Protein AF-F8PKL9-F1 (afdb_monomer_lite)

pLDDT: mean 73.08, std 25.27, range [28.75, 98.06]

Structure (mmCIF, N/CA/C/O backbone):
data_AF-F8PKL9-F1
#
_entry.id   AF-F8PKL9-F1
#
loop_
_atom_site.group_PDB
_atom_site.id
_atom_site.type_symbol
_atom_site.label_atom_id
_atom_site.label_alt_id
_atom_site.label_comp_id
_atom_site.label_asym_id
_atom_site.label_entity_id
_atom_site.label_seq_id
_atom_site.pdbx_PDB_ins_code
_atom_site.Cartn_x
_atom_site.Cartn_y
_atom_site.Cartn_z
_atom_site.occupancy
_atom_site.B_iso_or_equiv
_atom_site.auth_seq_id
_atom_site.auth_comp_id
_atom_site.auth_asym_id
_atom_site.auth_atom_id
_atom_site.pdbx_PDB_model_num
ATOM 1 N N . MET A 1 1 ? -11.410 -8.051 1.069 1.00 88.81 1 MET A N 1
ATOM 2 C CA . MET A 1 1 ? -10.907 -7.494 2.342 1.00 88.81 1 MET A CA 1
ATOM 3 C C . MET A 1 1 ? -10.076 -8.495 3.128 1.00 88.81 1 MET A C 1
ATOM 5 O O . MET A 1 1 ? -8.872 -8.332 3.089 1.00 88.81 1 MET A O 1
ATOM 9 N N . ARG A 1 2 ? -10.638 -9.538 3.766 1.00 88.38 2 ARG A N 1
ATOM 10 C CA . ARG A 1 2 ? -9.893 -10.406 4.716 1.00 88.38 2 ARG A CA 1
ATOM 11 C C . ARG A 1 2 ? -8.532 -10.943 4.218 1.00 88.38 2 ARG A C 1
ATOM 13 O O . ARG A 1 2 ? -7.573 -10.856 4.964 1.00 88.38 2 ARG A O 1
ATOM 20 N N . ALA A 1 3 ? -8.417 -11.378 2.960 1.00 89.06 3 ALA A N 1
ATOM 21 C CA . ALA A 1 3 ? -7.147 -11.843 2.366 1.00 89.06 3 ALA A CA 1
ATOM 22 C C . ALA A 1 3 ? -6.054 -10.756 2.181 1.00 89.06 3 ALA A C 1
ATOM 24 O O . ALA A 1 3 ? -4.917 -11.074 1.867 1.00 89.06 3 ALA A O 1
ATOM 25 N N . LEU A 1 4 ? -6.382 -9.470 2.359 1.00 90.44 4 LEU A N 1
ATOM 26 C CA . LEU A 1 4 ? -5.423 -8.350 2.372 1.00 90.44 4 LEU A CA 1
ATOM 27 C C . LEU A 1 4 ? -5.045 -7.922 3.801 1.00 90.44 4 LEU A C 1
ATOM 29 O O . LEU A 1 4 ? -4.140 -7.117 3.985 1.00 90.44 4 LEU A O 1
ATOM 33 N N . PHE A 1 5 ? -5.773 -8.433 4.796 1.00 91.81 5 PHE A N 1
ATOM 34 C CA . PHE A 1 5 ? -5.705 -8.048 6.204 1.00 91.81 5 PHE A CA 1
ATOM 35 C C . PHE A 1 5 ? -5.887 -9.303 7.090 1.00 91.81 5 PHE A C 1
ATOM 37 O O . PHE A 1 5 ? -6.873 -9.386 7.828 1.00 91.81 5 PHE A O 1
ATOM 44 N N . PRO A 1 6 ? -5.021 -10.337 6.989 1.00 90.31 6 PRO A N 1
ATOM 45 C CA . PRO A 1 6 ? -5.266 -11.632 7.638 1.00 90.31 6 PRO A CA 1
ATOM 46 C C . PRO A 1 6 ? -5.117 -11.580 9.170 1.00 90.31 6 PRO A C 1
ATOM 48 O O . PRO A 1 6 ? -5.768 -12.345 9.895 1.00 90.31 6 PRO A O 1
ATOM 51 N N . SER A 1 7 ? -4.345 -10.626 9.700 1.00 91.44 7 SER A N 1
ATOM 52 C CA . SER A 1 7 ? -4.340 -10.324 11.135 1.00 91.44 7 SER A CA 1
ATOM 53 C C . SER A 1 7 ? -5.642 -9.704 11.657 1.00 91.44 7 SER A C 1
ATOM 55 O O . SER A 1 7 ? -5.943 -9.891 12.838 1.00 91.44 7 SER A O 1
ATOM 57 N N . TRP A 1 8 ? -6.473 -9.071 10.818 1.00 94.31 8 TRP A N 1
ATOM 58 C CA . TRP A 1 8 ? -7.748 -8.489 11.252 1.00 94.31 8 TRP A CA 1
ATOM 59 C C . TRP A 1 8 ? -8.746 -9.562 11.713 1.00 94.31 8 TRP A C 1
ATOM 61 O O . TRP A 1 8 ? -9.273 -10.353 10.923 1.00 94.31 8 TRP A O 1
ATOM 71 N N . LYS A 1 9 ? -9.039 -9.585 13.019 1.00 93.00 9 LYS A N 1
ATOM 72 C CA . LYS A 1 9 ? -9.928 -10.597 13.614 1.00 93.00 9 LYS A CA 1
ATOM 73 C C . LYS A 1 9 ? -11.415 -10.258 13.474 1.00 93.00 9 LYS A C 1
ATOM 75 O O . LYS A 1 9 ? -12.223 -11.185 13.445 1.00 93.00 9 LYS A O 1
ATOM 80 N N . GLY A 1 10 ? -11.760 -8.978 13.310 1.00 92.00 10 GLY A N 1
ATOM 81 C CA . GLY A 1 10 ? -13.132 -8.497 13.114 1.00 92.00 10 GLY A CA 1
ATOM 82 C C . GLY A 1 10 ? -13.759 -8.853 11.759 1.00 92.00 10 GLY A C 1
ATOM 83 O O . GLY A 1 10 ? -13.270 -9.700 11.005 1.00 92.00 10 GLY A O 1
ATOM 84 N N . SER A 1 11 ? -14.866 -8.185 11.446 1.00 93.12 11 SER A N 1
ATOM 85 C CA . SER A 1 11 ? -15.611 -8.292 10.188 1.00 93.12 11 SER A CA 1
ATOM 86 C C . SER A 1 11 ? -15.259 -7.136 9.233 1.00 93.12 11 SER A C 1
ATOM 88 O O . SER A 1 11 ? -14.466 -6.253 9.569 1.00 93.12 11 SER A O 1
ATOM 90 N N . PHE A 1 12 ? -15.821 -7.146 8.023 1.00 92.75 12 PHE A N 1
ATOM 91 C CA . PHE A 1 12 ? -15.793 -6.008 7.100 1.00 92.75 12 PHE A CA 1
ATOM 92 C C . PHE A 1 12 ? -17.205 -5.771 6.557 1.00 92.75 12 PHE A C 1
ATOM 94 O O . PHE A 1 12 ? -17.847 -6.722 6.110 1.00 92.75 12 PHE A O 1
ATOM 101 N N . ASP A 1 13 ? -17.651 -4.518 6.557 1.00 90.44 13 ASP A N 1
ATOM 102 C CA . ASP A 1 13 ? -18.841 -4.051 5.846 1.00 90.44 13 ASP A CA 1
ATOM 103 C C . ASP A 1 13 ? -18.394 -3.353 4.552 1.00 90.44 13 ASP A C 1
ATOM 105 O O . ASP A 1 13 ? -17.857 -2.243 4.562 1.00 90.44 13 ASP A O 1
ATOM 109 N N . GLY A 1 14 ? -18.485 -4.068 3.427 1.00 88.19 14 GLY A N 1
ATOM 110 C CA . GLY A 1 14 ? -17.852 -3.659 2.172 1.00 88.19 14 GLY A CA 1
ATOM 111 C C . GLY A 1 14 ? -16.329 -3.538 2.318 1.00 88.19 14 GLY A C 1
ATOM 112 O O . GLY A 1 14 ? -15.627 -4.546 2.428 1.00 88.19 14 GLY A O 1
ATOM 113 N N . SER A 1 15 ? -15.818 -2.304 2.301 1.00 88.06 15 SER A N 1
ATOM 114 C CA . SER A 1 15 ? -14.416 -1.962 2.585 1.00 88.06 15 SER A CA 1
ATOM 115 C C . SER A 1 15 ? -14.162 -1.509 4.029 1.00 88.06 15 SER A C 1
ATOM 117 O O . SER A 1 15 ? -13.005 -1.489 4.447 1.00 88.06 15 SER A O 1
ATOM 119 N N . LYS A 1 16 ? -15.199 -1.168 4.809 1.00 91.50 16 LYS A N 1
ATOM 120 C CA . LYS A 1 16 ? -15.040 -0.665 6.180 1.00 91.50 16 LYS A CA 1
ATOM 121 C C . LYS A 1 16 ? -14.770 -1.823 7.159 1.00 91.50 16 LYS A C 1
ATOM 123 O O . LYS A 1 16 ? -15.587 -2.741 7.235 1.00 91.50 16 LYS A O 1
ATOM 128 N N . PRO A 1 17 ? -13.664 -1.827 7.921 1.00 93.88 17 PRO A N 1
ATOM 129 C CA . PRO A 1 17 ? -13.457 -2.754 9.032 1.00 93.88 17 PRO A CA 1
ATOM 130 C C . PRO A 1 17 ? -14.512 -2.535 10.119 1.00 93.88 17 PRO A C 1
ATOM 132 O O . PRO A 1 17 ? -14.915 -1.406 10.394 1.00 93.88 17 PRO A O 1
ATOM 135 N N . SER A 1 18 ? -14.964 -3.618 10.750 1.00 93.31 18 SER A N 1
ATOM 136 C CA . SER A 1 18 ? -15.985 -3.552 11.792 1.00 93.31 18 SER A CA 1
ATOM 137 C C . SER A 1 18 ? -15.733 -4.552 12.920 1.00 93.31 18 SER A C 1
ATOM 139 O O . SER A 1 18 ? -15.200 -5.645 12.724 1.00 93.31 18 SER A O 1
ATOM 141 N N . LEU A 1 19 ? -16.113 -4.154 14.134 1.00 93.31 19 LEU A N 1
ATOM 142 C CA . LEU A 1 19 ? -16.008 -4.959 15.355 1.00 93.31 19 LEU A C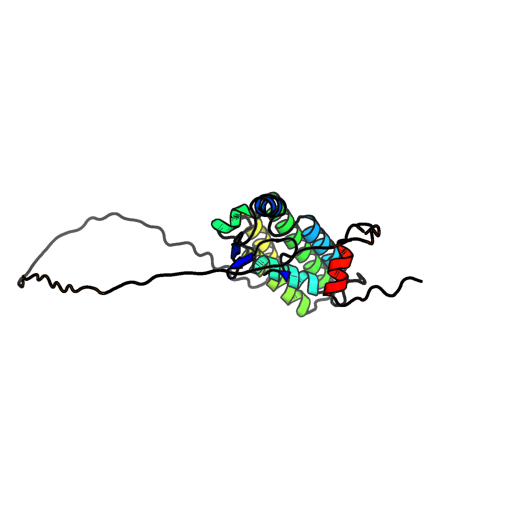A 1
ATOM 143 C C . LEU A 1 19 ? -17.298 -5.756 15.640 1.00 93.31 19 LEU A C 1
ATOM 145 O O . LEU A 1 19 ? -17.415 -6.392 16.688 1.00 93.31 19 LEU A O 1
ATOM 149 N N . THR A 1 20 ? -18.288 -5.718 14.739 1.00 91.69 20 THR A N 1
ATOM 150 C CA . THR A 1 20 ? -19.570 -6.415 14.919 1.00 91.69 20 THR A CA 1
ATOM 151 C C . THR A 1 20 ? -19.376 -7.923 15.095 1.00 91.69 20 THR A C 1
ATOM 153 O O . THR A 1 20 ? -18.701 -8.581 14.306 1.00 91.69 20 THR A O 1
ATOM 156 N N . GLY A 1 21 ? -19.987 -8.474 16.147 1.00 87.06 21 GLY A N 1
ATOM 157 C CA . GLY A 1 21 ? -19.906 -9.896 16.494 1.00 87.06 21 GLY A CA 1
ATOM 158 C C . GLY A 1 21 ? -18.705 -10.302 17.360 1.00 87.06 21 GLY A C 1
ATOM 159 O O . GLY A 1 21 ? -18.674 -11.442 17.818 1.00 87.06 21 GLY A O 1
ATOM 160 N N . LEU A 1 22 ? -17.747 -9.409 17.638 1.00 91.06 22 LEU A N 1
ATOM 161 C CA . LEU A 1 22 ? -16.668 -9.689 18.595 1.00 91.06 22 LEU A CA 1
ATOM 162 C C . LEU A 1 22 ? -17.158 -9.576 20.047 1.00 91.06 22 LEU A C 1
ATOM 164 O O . LEU A 1 22 ? -17.946 -8.690 20.384 1.00 91.06 22 LEU A O 1
ATOM 168 N N . SER A 1 23 ? -16.643 -10.434 20.934 1.00 91.19 23 SER A N 1
ATOM 169 C CA . SER A 1 23 ? -16.794 -10.239 22.382 1.00 91.19 23 SER A CA 1
ATOM 170 C C . SER A 1 23 ? -15.834 -9.155 22.891 1.00 91.19 23 SER A C 1
ATOM 172 O O . SER A 1 23 ? -14.806 -8.878 22.273 1.00 91.19 23 SER A O 1
ATOM 174 N N . HIS A 1 24 ? -16.157 -8.547 24.036 1.00 86.00 24 HIS A N 1
ATOM 175 C CA . HIS A 1 24 ? -15.435 -7.388 24.586 1.00 86.00 24 HIS A CA 1
ATOM 176 C C . HIS A 1 24 ? -13.923 -7.644 24.775 1.00 86.00 24 HIS A C 1
ATOM 178 O O . HIS A 1 24 ? -13.104 -6.779 24.486 1.00 86.00 24 HIS A O 1
ATOM 184 N N . GLU A 1 25 ? -13.552 -8.858 25.183 1.00 86.69 25 GLU A N 1
ATOM 185 C CA . GLU A 1 25 ? -12.160 -9.314 25.299 1.00 86.69 25 GLU A CA 1
ATOM 186 C C . GLU A 1 25 ? -11.431 -9.302 23.942 1.00 86.69 25 GLU A C 1
ATOM 188 O O . GLU A 1 25 ? -10.363 -8.705 23.804 1.00 86.69 25 GLU A O 1
ATOM 193 N N . HIS A 1 26 ? -12.054 -9.866 22.902 1.00 90.44 26 HIS A N 1
ATOM 194 C CA . HIS A 1 26 ? -11.492 -9.882 21.550 1.00 90.44 26 HIS A CA 1
ATOM 195 C C . HIS A 1 26 ? -11.436 -8.492 20.905 1.00 90.44 26 HIS A C 1
ATOM 197 O O . HIS A 1 26 ? -10.567 -8.267 20.063 1.00 90.44 26 HIS A O 1
ATOM 203 N N . VAL A 1 27 ? -12.310 -7.552 21.285 1.00 92.38 27 VAL A N 1
ATOM 204 C CA . VAL A 1 27 ? -12.252 -6.160 20.799 1.00 92.38 27 VAL A CA 1
ATOM 205 C C . VAL A 1 27 ? -10.927 -5.500 21.181 1.00 92.38 27 VAL A C 1
ATOM 207 O O . VAL A 1 27 ? -10.282 -4.916 20.313 1.00 92.38 27 VAL A O 1
ATOM 210 N N . ILE A 1 28 ? -10.481 -5.637 22.435 1.00 89.56 28 ILE A N 1
ATOM 211 C CA . ILE A 1 28 ? -9.223 -5.034 22.909 1.00 89.56 28 ILE A CA 1
ATOM 212 C C . ILE A 1 28 ? -8.032 -5.610 22.131 1.00 89.56 28 ILE A C 1
ATOM 214 O O . ILE A 1 28 ? -7.221 -4.859 21.592 1.00 89.56 28 ILE A O 1
ATOM 218 N N . THR A 1 29 ? -7.963 -6.937 21.993 1.00 90.44 29 THR A N 1
ATOM 219 C CA . THR A 1 29 ? -6.912 -7.606 21.211 1.00 90.44 29 THR A CA 1
ATOM 220 C C . THR A 1 29 ? -6.937 -7.182 19.740 1.00 90.44 29 THR A C 1
ATOM 222 O O . THR A 1 29 ? -5.893 -6.878 19.174 1.00 90.44 29 THR A O 1
ATOM 225 N N . THR A 1 30 ? -8.121 -7.081 19.128 1.00 92.56 30 THR A N 1
ATOM 226 C CA . THR A 1 30 ? -8.278 -6.676 17.719 1.00 92.56 30 THR A CA 1
ATOM 227 C C . THR A 1 30 ? -7.834 -5.228 17.482 1.00 92.56 30 THR A C 1
ATOM 229 O O . THR A 1 30 ? -7.199 -4.948 16.469 1.00 92.56 30 THR A O 1
ATOM 232 N N . LEU A 1 31 ? -8.112 -4.316 18.420 1.00 91.31 31 LEU A N 1
ATOM 233 C CA . LEU A 1 31 ? -7.629 -2.931 18.367 1.00 91.31 31 LEU A CA 1
ATOM 234 C C . LEU A 1 31 ? -6.105 -2.841 18.542 1.00 91.31 31 LEU A C 1
ATOM 236 O O . LEU A 1 31 ? -5.465 -2.065 17.839 1.00 91.31 31 LEU A O 1
ATOM 240 N N . ASN A 1 32 ? -5.519 -3.660 19.422 1.00 89.62 32 ASN A N 1
ATOM 241 C CA . ASN A 1 32 ? -4.068 -3.707 19.632 1.00 89.62 32 ASN A CA 1
ATOM 242 C C . ASN A 1 32 ? -3.305 -4.309 18.436 1.00 89.62 32 ASN A C 1
ATOM 244 O O . ASN A 1 32 ? -2.189 -3.882 18.154 1.00 89.62 32 ASN A O 1
ATOM 248 N N . THR A 1 33 ? -3.883 -5.290 17.732 1.00 91.81 33 THR A N 1
ATOM 249 C CA . THR A 1 33 ? -3.304 -5.858 16.499 1.00 91.81 33 THR A CA 1
ATOM 250 C C . THR A 1 33 ? -3.488 -4.936 15.289 1.00 91.81 33 THR A C 1
ATOM 252 O O . THR A 1 33 ? -2.602 -4.858 14.440 1.00 91.81 33 THR A O 1
ATOM 255 N N . GLY A 1 34 ? -4.623 -4.235 15.201 1.00 92.75 34 GLY A N 1
ATOM 256 C CA . GLY A 1 34 ? -4.975 -3.406 14.049 1.00 92.75 34 GLY A CA 1
ATOM 257 C C . GLY A 1 34 ? -5.326 -4.213 12.791 1.00 92.75 34 GLY A C 1
ATOM 258 O O . GLY A 1 34 ? -5.545 -5.425 12.834 1.00 92.75 34 GLY A O 1
ATOM 259 N N . LEU A 1 35 ? -5.418 -3.520 11.651 1.00 93.25 35 LEU A N 1
ATOM 260 C CA . LEU A 1 35 ? -5.774 -4.118 10.351 1.00 93.25 35 LEU A CA 1
ATOM 261 C C . LEU A 1 35 ? -4.681 -5.035 9.786 1.00 93.25 35 LEU A C 1
ATOM 263 O O . LEU A 1 35 ? -4.975 -6.084 9.214 1.00 93.25 35 LEU A O 1
ATOM 267 N N . ILE A 1 36 ? -3.432 -4.596 9.910 1.00 95.25 36 ILE A N 1
ATOM 268 C CA . ILE A 1 36 ? -2.225 -5.261 9.425 1.00 95.25 36 ILE A CA 1
ATOM 269 C C . ILE A 1 36 ? -1.072 -4.872 10.350 1.00 95.25 36 ILE A C 1
ATOM 271 O O . ILE A 1 36 ? -1.022 -3.752 10.857 1.00 95.25 36 ILE A O 1
ATOM 275 N N . THR A 1 37 ? -0.169 -5.805 10.597 1.00 94.56 37 THR A N 1
ATOM 276 C CA . THR A 1 37 ? 0.966 -5.658 11.505 1.00 94.56 37 THR A CA 1
ATOM 277 C C . THR A 1 37 ? 2.217 -5.193 10.766 1.00 94.56 37 THR A C 1
ATOM 279 O O . THR A 1 37 ? 2.397 -5.425 9.568 1.00 94.56 37 THR A O 1
ATOM 282 N N . GLU A 1 38 ? 3.149 -4.591 11.503 1.00 94.19 38 GLU A N 1
ATOM 283 C CA . GLU A 1 38 ? 4.472 -4.240 10.973 1.00 94.19 38 GLU A CA 1
ATOM 284 C C . GLU A 1 38 ? 5.260 -5.486 10.519 1.00 94.19 38 GLU A C 1
ATOM 286 O O . GLU A 1 38 ? 6.068 -5.398 9.594 1.00 94.19 38 GLU A O 1
ATOM 291 N N . GLY A 1 39 ? 4.976 -6.659 11.103 1.00 94.69 39 GLY A N 1
ATOM 292 C CA . GLY A 1 39 ? 5.527 -7.950 10.686 1.00 94.69 39 GLY A CA 1
ATOM 293 C C . GLY A 1 39 ? 5.053 -8.380 9.296 1.00 94.69 39 GLY A C 1
ATOM 294 O O . GLY A 1 39 ? 5.881 -8.696 8.447 1.00 94.69 39 GLY A O 1
ATOM 295 N N . GLU A 1 40 ? 3.747 -8.317 9.015 1.00 95.38 40 GLU A N 1
ATOM 296 C CA . GLU A 1 40 ? 3.193 -8.617 7.681 1.00 95.38 40 GLU A CA 1
ATOM 297 C C . GLU A 1 40 ? 3.752 -7.667 6.606 1.00 95.38 40 GLU A C 1
ATOM 299 O O . GLU A 1 40 ? 4.167 -8.121 5.537 1.00 95.38 40 GLU A O 1
ATOM 304 N N . LEU A 1 41 ? 3.844 -6.363 6.902 1.00 96.19 41 LEU A N 1
ATOM 305 C CA . LEU A 1 41 ? 4.447 -5.380 5.991 1.00 96.19 41 LEU A CA 1
ATOM 306 C C . LEU A 1 41 ? 5.952 -5.629 5.772 1.00 96.19 41 LEU A C 1
ATOM 308 O O . LEU A 1 41 ? 6.448 -5.474 4.654 1.00 96.19 41 LEU A O 1
ATOM 312 N N . SER A 1 42 ? 6.680 -6.054 6.810 1.00 95.06 42 SER A N 1
ATOM 313 C CA . SER A 1 42 ? 8.110 -6.388 6.721 1.00 95.06 42 SER A CA 1
ATOM 314 C C . SER A 1 42 ? 8.362 -7.667 5.917 1.00 95.06 42 SER A C 1
ATOM 316 O O . SER A 1 42 ? 9.283 -7.705 5.099 1.00 95.06 42 SER A O 1
ATOM 318 N N . SER A 1 43 ? 7.517 -8.688 6.078 1.00 93.69 43 SER A N 1
ATOM 319 C CA . SER A 1 43 ? 7.545 -9.901 5.254 1.00 93.69 43 SER A CA 1
ATOM 320 C C . SER A 1 43 ? 7.247 -9.586 3.786 1.00 93.69 43 SER A C 1
ATOM 322 O O . SER A 1 43 ? 7.959 -10.057 2.900 1.00 93.69 43 SER A O 1
ATOM 324 N N . LEU A 1 44 ? 6.269 -8.716 3.509 1.00 95.44 44 LEU A N 1
ATOM 325 C CA . LEU A 1 44 ? 5.977 -8.263 2.146 1.00 95.44 44 LEU A CA 1
ATOM 326 C C . LEU A 1 44 ? 7.155 -7.481 1.532 1.00 95.44 44 LEU A C 1
ATOM 328 O O . LEU A 1 44 ? 7.498 -7.701 0.370 1.00 95.44 44 LEU A O 1
ATOM 332 N N . LEU A 1 45 ? 7.839 -6.641 2.321 1.00 95.62 45 LEU A N 1
ATOM 333 C CA . LEU A 1 45 ? 9.063 -5.945 1.903 1.00 95.62 45 LEU A CA 1
ATOM 334 C C . LEU A 1 45 ? 10.213 -6.913 1.582 1.00 95.62 45 LEU A C 1
ATOM 336 O O . LEU A 1 45 ? 10.973 -6.673 0.643 1.00 95.62 45 LEU A O 1
ATOM 340 N N . HIS A 1 46 ? 10.353 -7.997 2.351 1.00 94.56 46 HIS A N 1
ATOM 341 C CA . HIS A 1 46 ? 11.354 -9.031 2.096 1.00 94.56 46 HIS A CA 1
ATOM 342 C C . HIS A 1 46 ? 11.081 -9.747 0.765 1.00 94.56 46 HIS A C 1
ATOM 344 O O . HIS A 1 46 ? 11.968 -9.805 -0.082 1.00 94.56 46 HIS A O 1
ATOM 350 N N . LEU A 1 47 ? 9.840 -10.184 0.524 1.00 94.06 47 LEU A N 1
ATOM 351 C CA . LEU A 1 47 ? 9.437 -10.819 -0.738 1.00 94.06 47 LEU A CA 1
ATOM 352 C C . LEU A 1 47 ? 9.646 -9.897 -1.955 1.00 94.06 47 LEU A C 1
ATOM 354 O O . LEU A 1 47 ? 10.139 -10.338 -2.988 1.00 94.06 47 LEU A O 1
ATOM 358 N N . ILE A 1 48 ? 9.356 -8.598 -1.825 1.00 94.94 48 ILE A N 1
ATOM 359 C CA . ILE A 1 48 ? 9.619 -7.591 -2.870 1.00 94.94 48 ILE A CA 1
ATOM 360 C C . ILE A 1 48 ? 11.116 -7.475 -3.207 1.00 94.94 48 ILE A C 1
ATOM 362 O O . ILE A 1 48 ? 11.482 -7.326 -4.377 1.00 94.94 48 ILE A O 1
ATOM 366 N N . ARG A 1 49 ? 11.989 -7.555 -2.196 1.00 93.56 49 ARG A N 1
ATOM 367 C CA . ARG A 1 49 ? 13.452 -7.458 -2.346 1.00 93.56 49 ARG A CA 1
ATOM 368 C C . ARG A 1 49 ? 14.115 -8.763 -2.793 1.00 93.56 49 ARG A C 1
ATOM 370 O O . ARG A 1 49 ? 15.205 -8.706 -3.354 1.00 93.56 49 ARG A O 1
ATOM 377 N N . SER A 1 50 ? 13.470 -9.906 -2.578 1.00 91.81 50 SER A N 1
ATOM 378 C CA . SER A 1 50 ? 13.998 -11.243 -2.868 1.00 91.81 50 SER A CA 1
ATOM 379 C C . SER A 1 50 ? 13.122 -11.970 -3.904 1.00 91.81 50 SER A C 1
ATOM 381 O O . SER A 1 50 ? 12.389 -12.886 -3.531 1.00 91.81 50 SER A O 1
ATOM 383 N N . PRO A 1 51 ? 13.182 -11.586 -5.200 1.00 84.81 51 PRO A N 1
ATOM 384 C CA . PRO A 1 51 ? 12.349 -12.179 -6.254 1.00 84.81 51 PRO A CA 1
ATOM 385 C C . PRO A 1 51 ? 12.586 -13.686 -6.423 1.00 84.81 51 PRO A C 1
ATOM 387 O O . PRO A 1 51 ? 11.624 -14.431 -6.570 1.00 84.81 51 PRO A O 1
ATOM 390 N N . GLU A 1 52 ? 13.837 -14.135 -6.280 1.00 81.81 52 GLU A N 1
ATOM 391 C CA . GLU A 1 52 ? 14.253 -15.548 -6.351 1.00 81.81 52 GLU A CA 1
ATOM 392 C C . GLU A 1 52 ? 13.912 -16.358 -5.081 1.00 81.81 52 GLU A C 1
ATOM 394 O O . GLU A 1 52 ? 14.466 -17.431 -4.837 1.00 81.81 52 GLU A O 1
ATOM 399 N N . SER A 1 53 ? 13.038 -15.837 -4.215 1.00 86.75 53 SER A N 1
ATOM 400 C CA . SER A 1 53 ? 12.553 -16.565 -3.045 1.00 86.75 53 SER A CA 1
ATOM 401 C C . SER A 1 53 ? 11.746 -17.784 -3.487 1.00 86.75 53 SER A C 1
ATOM 403 O O . SER A 1 53 ? 10.784 -17.657 -4.238 1.00 86.75 53 SER A O 1
ATOM 405 N N . HIS A 1 54 ? 12.075 -18.968 -2.968 1.00 81.56 54 HIS A N 1
ATOM 406 C CA . HIS A 1 54 ? 11.379 -20.218 -3.301 1.00 81.56 54 HIS A CA 1
ATOM 407 C C . HIS A 1 54 ? 9.891 -20.231 -2.887 1.00 81.56 54 HIS A C 1
ATOM 409 O O . HIS A 1 54 ? 9.125 -21.057 -3.376 1.00 81.56 54 HIS A O 1
ATOM 415 N N . PHE A 1 55 ? 9.465 -19.291 -2.034 1.00 76.94 55 PHE A N 1
ATOM 416 C CA . PHE A 1 55 ? 8.055 -19.043 -1.716 1.00 76.94 55 PHE A CA 1
ATOM 417 C C . PHE A 1 55 ? 7.300 -18.281 -2.829 1.00 76.94 55 PHE A C 1
ATOM 419 O O . PHE A 1 55 ? 6.070 -18.270 -2.843 1.00 76.94 55 PHE A O 1
ATOM 426 N N . LEU A 1 56 ? 8.002 -17.633 -3.768 1.00 80.62 56 LEU A N 1
ATOM 427 C CA . LEU A 1 56 ? 7.423 -16.836 -4.851 1.00 80.62 56 LEU A CA 1
ATOM 428 C C . LEU A 1 56 ? 7.402 -17.605 -6.172 1.00 80.62 56 LEU A C 1
ATOM 430 O O . LEU A 1 56 ? 8.324 -17.544 -6.977 1.00 80.62 56 LEU A O 1
ATOM 434 N N . LYS A 1 57 ? 6.263 -18.235 -6.471 1.00 84.12 57 LYS A N 1
ATOM 435 C CA . LYS A 1 57 ? 5.999 -18.785 -7.813 1.00 84.12 57 LYS A CA 1
ATOM 436 C C . LYS A 1 57 ? 5.873 -17.700 -8.900 1.00 84.12 57 LYS A C 1
ATOM 438 O O . LYS A 1 57 ? 5.972 -18.009 -10.084 1.00 84.12 57 LYS A O 1
ATOM 443 N N . VAL A 1 58 ? 5.616 -16.449 -8.505 1.00 87.38 58 VAL A N 1
ATOM 444 C CA . VAL A 1 58 ? 5.441 -15.284 -9.389 1.00 87.38 58 VAL A CA 1
ATOM 445 C C . VAL A 1 58 ? 6.072 -14.047 -8.719 1.00 87.38 58 VAL A C 1
ATOM 447 O O . VAL A 1 58 ? 5.463 -13.492 -7.801 1.00 87.38 58 VAL A O 1
ATOM 450 N N . PRO A 1 59 ? 7.260 -13.577 -9.154 1.00 88.75 59 PRO A N 1
ATOM 451 C CA . PRO A 1 59 ? 7.970 -12.460 -8.510 1.00 88.75 59 PRO A CA 1
ATOM 452 C C . PRO A 1 59 ? 7.261 -11.094 -8.550 1.00 88.75 59 PRO A C 1
ATOM 454 O O . PRO A 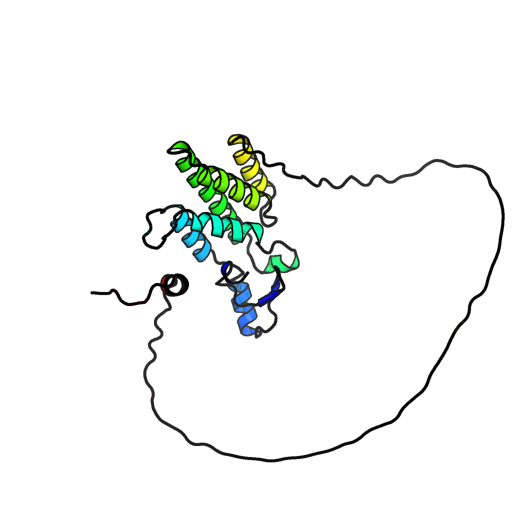1 59 ? 7.639 -10.188 -7.808 1.00 88.75 59 PRO A O 1
ATOM 457 N N . THR A 1 60 ? 6.236 -10.924 -9.392 1.00 92.38 60 THR A N 1
ATOM 458 C CA . THR A 1 60 ? 5.403 -9.708 -9.459 1.00 92.38 60 THR A CA 1
ATOM 459 C C . THR A 1 60 ? 4.254 -9.695 -8.444 1.00 92.38 60 THR A C 1
ATOM 461 O O . THR A 1 60 ? 3.742 -8.626 -8.104 1.00 92.38 60 THR A O 1
ATOM 464 N N . LEU A 1 61 ? 3.860 -10.854 -7.898 1.00 92.81 61 LEU A N 1
ATOM 465 C CA . LEU A 1 61 ? 2.714 -10.977 -6.990 1.00 92.81 61 LEU A CA 1
ATOM 466 C C . LEU A 1 61 ? 2.818 -10.093 -5.727 1.00 92.81 61 LEU A C 1
ATOM 468 O O . LEU A 1 61 ? 1.817 -9.458 -5.392 1.00 92.81 61 LEU A O 1
ATOM 472 N N . PRO A 1 62 ? 3.984 -9.949 -5.056 1.00 94.94 62 PRO A N 1
ATOM 473 C CA . PRO A 1 62 ? 4.125 -9.045 -3.910 1.00 94.94 62 PRO A CA 1
ATOM 474 C C . PRO A 1 62 ? 3.761 -7.582 -4.220 1.00 94.94 62 PRO A C 1
ATOM 476 O O . PRO A 1 62 ? 3.185 -6.895 -3.377 1.00 94.94 62 PRO A O 1
ATOM 479 N N . PHE A 1 63 ? 4.030 -7.115 -5.442 1.00 96.38 63 PHE A N 1
ATOM 480 C CA . PHE A 1 63 ? 3.698 -5.756 -5.876 1.00 96.38 63 PHE A CA 1
ATOM 481 C C . PHE A 1 63 ? 2.190 -5.600 -6.114 1.00 96.38 63 PHE A C 1
ATOM 483 O O . PHE A 1 63 ? 1.599 -4.636 -5.634 1.00 96.38 63 PHE A O 1
ATOM 490 N N . HIS A 1 64 ? 1.532 -6.577 -6.751 1.00 96.44 64 HIS A N 1
ATOM 491 C CA . HIS A 1 64 ? 0.068 -6.581 -6.901 1.00 96.44 64 HIS A CA 1
ATOM 492 C C . HIS A 1 64 ? -0.673 -6.687 -5.554 1.00 96.44 64 HIS A C 1
ATOM 494 O O . HIS A 1 64 ? -1.739 -6.083 -5.386 1.00 96.44 64 HIS A O 1
ATOM 500 N N . SER A 1 65 ? -0.108 -7.404 -4.575 1.00 96.06 65 SER A N 1
ATOM 501 C CA . SER A 1 65 ? -0.608 -7.422 -3.194 1.00 96.06 65 SER A CA 1
ATOM 502 C C . SER A 1 65 ? -0.480 -6.050 -2.531 1.00 96.06 65 SER A C 1
ATOM 504 O O . SER A 1 65 ? -1.446 -5.576 -1.937 1.00 96.06 65 SER A O 1
ATOM 506 N N . LEU A 1 66 ? 0.659 -5.367 -2.689 1.00 98.00 66 LEU A N 1
ATOM 507 C CA . LEU A 1 66 ? 0.870 -4.018 -2.157 1.00 98.00 66 LEU A CA 1
ATOM 508 C C . LEU A 1 66 ? -0.066 -2.979 -2.801 1.00 98.00 66 LEU A C 1
ATOM 510 O O . LEU A 1 66 ? -0.729 -2.239 -2.078 1.00 98.00 66 LEU A O 1
ATOM 514 N N . VAL A 1 67 ? -0.211 -2.987 -4.132 1.00 97.81 67 VAL A N 1
ATOM 515 C CA . VAL A 1 67 ? -1.223 -2.194 -4.862 1.00 97.81 67 VAL A CA 1
ATOM 516 C C . VAL A 1 67 ? -2.622 -2.467 -4.299 1.00 97.81 67 VAL A C 1
ATOM 518 O O . VAL A 1 67 ? -3.363 -1.539 -3.980 1.00 97.81 67 VAL A O 1
ATOM 521 N N . SER A 1 68 ? -2.972 -3.741 -4.100 1.00 97.00 68 SER A N 1
ATOM 522 C CA . SER A 1 68 ? -4.278 -4.131 -3.557 1.00 97.00 68 SER A CA 1
ATOM 523 C C . SER A 1 68 ? -4.507 -3.675 -2.116 1.00 97.00 68 SER A C 1
ATOM 525 O O . SER A 1 68 ? -5.650 -3.368 -1.782 1.00 97.00 68 SER A O 1
ATOM 527 N N . ILE A 1 69 ? -3.466 -3.629 -1.279 1.00 96.75 69 ILE A N 1
ATOM 528 C CA . ILE A 1 69 ? -3.524 -3.083 0.085 1.00 96.75 69 ILE A CA 1
ATOM 529 C C . ILE A 1 69 ? -3.744 -1.568 0.032 1.00 96.75 69 ILE A C 1
ATOM 531 O O . ILE A 1 69 ? -4.650 -1.079 0.699 1.00 96.75 69 ILE A O 1
ATOM 535 N N . LEU A 1 70 ? -2.978 -0.839 -0.787 1.00 97.25 70 LEU A N 1
ATOM 536 C CA . LEU A 1 70 ? -3.053 0.623 -0.911 1.00 97.25 70 LEU A CA 1
ATOM 537 C C . LEU A 1 70 ? -4.420 1.089 -1.435 1.00 97.25 70 LEU A C 1
ATOM 539 O O . LEU A 1 70 ? -5.119 1.832 -0.749 1.00 97.25 70 LEU A O 1
ATOM 543 N N . SER A 1 71 ? -4.866 0.576 -2.589 1.00 95.81 71 SER A N 1
ATOM 544 C CA . SER A 1 71 ? -6.150 0.955 -3.209 1.00 95.81 71 SER A CA 1
ATOM 545 C C . SER A 1 71 ? -7.393 0.544 -2.405 1.00 95.81 71 SER A C 1
ATOM 547 O O . SER A 1 71 ? -8.511 0.884 -2.791 1.00 95.81 71 SER A O 1
ATOM 549 N N . LYS A 1 72 ? -7.237 -0.241 -1.331 1.00 94.81 72 LYS A N 1
ATOM 550 C CA . LYS A 1 72 ? -8.336 -0.717 -0.472 1.00 94.81 72 LYS A CA 1
ATOM 551 C C . LYS A 1 72 ? -8.071 -0.439 1.010 1.00 94.81 72 LYS A C 1
ATOM 553 O O . LYS A 1 72 ? -8.746 -1.027 1.854 1.00 94.81 72 LYS A O 1
ATOM 558 N N . PHE A 1 73 ? -7.109 0.425 1.344 1.00 95.25 73 PHE A N 1
ATOM 559 C CA . PHE A 1 73 ? -6.788 0.708 2.739 1.00 95.25 73 PHE A CA 1
ATOM 560 C C . PHE A 1 73 ? -7.929 1.510 3.400 1.00 95.25 73 PHE A C 1
ATOM 562 O O . PHE A 1 73 ? -8.333 2.539 2.854 1.00 95.25 73 PHE A O 1
ATOM 569 N N . PRO A 1 74 ? -8.453 1.089 4.568 1.00 93.19 74 PRO A N 1
ATOM 570 C CA . PRO A 1 74 ? -9.501 1.817 5.288 1.00 93.19 74 PRO A CA 1
ATOM 571 C C . PRO A 1 74 ? -9.045 3.191 5.820 1.00 93.19 74 PRO A C 1
ATOM 573 O O . PRO A 1 74 ? -8.544 3.323 6.939 1.00 93.19 74 PRO A O 1
ATOM 576 N N . ALA A 1 75 ? -9.201 4.219 4.986 1.00 91.31 75 ALA A N 1
ATOM 577 C CA . ALA A 1 75 ? -8.727 5.582 5.233 1.00 91.31 75 ALA A CA 1
ATOM 578 C C . ALA A 1 75 ? -9.776 6.534 5.834 1.00 91.31 75 ALA A C 1
ATOM 580 O O . ALA A 1 75 ? -9.442 7.652 6.222 1.00 91.31 75 ALA A O 1
ATOM 581 N N . ASP A 1 76 ? -11.041 6.120 5.894 1.00 91.06 76 ASP A N 1
ATOM 582 C CA . ASP A 1 76 ? -12.134 6.946 6.395 1.00 91.06 76 ASP A CA 1
ATOM 583 C C . ASP A 1 76 ? -12.048 7.183 7.915 1.00 91.06 76 ASP A C 1
ATOM 585 O O . ASP A 1 76 ? -11.395 6.441 8.650 1.00 91.06 76 ASP A O 1
ATOM 589 N N . ILE A 1 77 ? -12.710 8.245 8.386 1.00 87.56 77 ILE A N 1
ATOM 590 C CA . ILE A 1 77 ? -12.585 8.753 9.765 1.00 87.56 77 ILE A CA 1
ATOM 591 C C . ILE A 1 77 ? -12.918 7.668 10.801 1.00 87.56 77 ILE A C 1
ATOM 593 O O . ILE A 1 77 ? -12.189 7.522 11.781 1.00 87.56 77 ILE A O 1
ATOM 597 N N . ASP A 1 78 ? -13.960 6.870 10.552 1.00 88.19 78 ASP A N 1
ATOM 598 C CA . ASP A 1 78 ? -14.379 5.769 11.430 1.00 88.19 78 ASP A CA 1
ATOM 599 C C . ASP A 1 78 ? -13.306 4.667 11.509 1.00 88.19 78 ASP A C 1
ATOM 601 O O . ASP A 1 78 ? -13.059 4.093 12.569 1.00 88.19 78 ASP A O 1
ATOM 605 N N . SER A 1 79 ? -12.621 4.404 10.392 1.00 91.25 79 SER A N 1
ATOM 606 C CA . SER A 1 79 ? -11.566 3.392 10.279 1.00 91.25 79 SER A CA 1
ATOM 607 C C . SER A 1 79 ? -10.229 3.815 10.892 1.00 91.25 79 SER A C 1
ATOM 609 O O . SER A 1 79 ? -9.352 2.971 11.105 1.00 91.25 79 SER A O 1
ATOM 611 N N . ARG A 1 80 ? -10.050 5.107 11.205 1.00 91.44 80 ARG A N 1
ATOM 612 C CA . ARG A 1 80 ? -8.780 5.680 11.683 1.00 91.44 80 ARG A CA 1
ATOM 613 C C . ARG A 1 80 ? -8.256 5.035 12.968 1.00 91.44 80 ARG A C 1
ATOM 615 O O . ARG A 1 80 ? -7.050 5.089 13.212 1.00 91.44 80 ARG A O 1
ATOM 622 N N . VAL A 1 81 ? -9.140 4.438 13.770 1.00 91.75 81 VAL A N 1
ATOM 623 C CA . VAL A 1 81 ? -8.820 3.781 15.050 1.00 91.75 81 VAL A CA 1
ATOM 624 C C . VAL A 1 81 ? -8.154 2.408 14.900 1.00 91.75 81 VAL A C 1
ATOM 626 O O . VAL A 1 81 ? -7.620 1.896 15.877 1.00 91.75 81 VAL A O 1
ATOM 629 N N . PHE A 1 82 ? -8.152 1.812 13.701 1.00 93.56 82 PHE A N 1
ATOM 630 C CA . PHE A 1 82 ? -7.625 0.459 13.462 1.00 93.56 82 PHE A CA 1
ATOM 631 C C . PHE A 1 82 ? -6.180 0.431 12.921 1.00 93.56 82 PHE A C 1
ATOM 633 O O . PHE A 1 82 ? -5.670 -0.636 12.572 1.00 93.56 82 PHE A O 1
ATOM 640 N N . TRP A 1 83 ? -5.512 1.587 12.826 1.00 93.94 83 TRP A N 1
ATOM 641 C CA . TRP A 1 83 ? -4.129 1.710 12.353 1.00 93.94 83 TRP A CA 1
ATOM 642 C C . TRP A 1 83 ? -3.379 2.871 13.025 1.00 93.94 83 TRP A C 1
ATOM 644 O O . TRP A 1 83 ? -3.934 3.942 13.265 1.00 93.94 83 TRP A O 1
ATOM 654 N N . SER A 1 84 ? -2.090 2.696 13.322 1.00 93.38 84 SER A N 1
ATOM 655 C CA . SER A 1 84 ? -1.258 3.731 13.958 1.00 93.38 84 SER A CA 1
ATOM 656 C C . SER A 1 84 ? -0.599 4.668 12.930 1.00 93.38 84 SER A C 1
ATOM 658 O O . SER A 1 84 ? -0.556 4.381 11.734 1.00 93.38 84 SER A O 1
ATOM 660 N N . THR A 1 85 ? -0.062 5.810 13.376 1.00 94.44 85 THR A N 1
ATOM 661 C CA . THR A 1 85 ? 0.820 6.643 12.530 1.00 94.44 85 THR A CA 1
ATOM 662 C C . THR A 1 85 ? 2.087 5.893 12.120 1.00 94.44 85 THR A C 1
ATOM 664 O O . THR A 1 85 ? 2.467 5.964 10.957 1.00 94.44 85 THR A O 1
ATOM 667 N N . ALA A 1 86 ? 2.681 5.115 13.032 1.00 94.56 86 ALA A N 1
ATOM 668 C CA . ALA A 1 86 ? 3.833 4.265 12.733 1.00 94.56 86 ALA A CA 1
ATOM 669 C C . ALA A 1 86 ? 3.525 3.267 11.602 1.00 94.56 86 ALA A C 1
ATOM 671 O O . ALA A 1 86 ? 4.288 3.185 10.644 1.00 94.56 86 ALA A O 1
ATOM 672 N N . LEU A 1 87 ? 2.363 2.604 11.634 1.00 95.19 87 LEU A N 1
ATOM 673 C CA . LEU A 1 87 ? 1.957 1.647 10.602 1.00 95.19 87 LEU A CA 1
ATOM 674 C C . LEU A 1 87 ? 1.787 2.306 9.222 1.00 95.19 87 LEU A C 1
ATOM 676 O O . LEU A 1 87 ? 2.234 1.749 8.221 1.00 95.19 87 LEU A O 1
ATOM 680 N N . ARG A 1 88 ? 1.198 3.512 9.161 1.00 96.25 88 ARG A N 1
ATOM 681 C CA . ARG A 1 88 ? 1.156 4.331 7.932 1.00 96.25 88 ARG A CA 1
ATOM 682 C C . ARG A 1 88 ? 2.565 4.595 7.404 1.00 96.25 88 ARG A C 1
ATOM 684 O O . ARG A 1 88 ? 2.796 4.475 6.205 1.00 96.25 88 ARG A O 1
ATOM 691 N N . ASP A 1 89 ? 3.492 4.962 8.281 1.00 96.81 89 ASP A N 1
ATOM 692 C CA . ASP A 1 89 ? 4.848 5.344 7.886 1.00 96.81 89 ASP A CA 1
ATOM 693 C C . ASP A 1 89 ? 5.683 4.122 7.459 1.00 96.81 89 ASP A C 1
ATOM 695 O O . ASP A 1 89 ? 6.446 4.209 6.498 1.00 96.81 89 ASP A O 1
ATOM 699 N N . VAL A 1 90 ? 5.455 2.948 8.061 1.00 97.19 90 VAL A N 1
ATOM 700 C CA . VAL A 1 90 ? 5.973 1.654 7.581 1.00 97.19 90 VAL A CA 1
ATOM 701 C C . VAL A 1 90 ? 5.385 1.295 6.210 1.00 97.19 90 VAL A C 1
ATOM 703 O O . VAL A 1 90 ? 6.144 0.947 5.306 1.00 97.19 90 VAL A O 1
ATOM 706 N N . LEU A 1 91 ? 4.069 1.437 6.007 1.00 97.75 91 LEU A N 1
ATOM 707 C CA . LEU A 1 91 ? 3.409 1.192 4.715 1.00 97.75 91 LEU A CA 1
ATOM 708 C C . LEU A 1 91 ? 3.916 2.142 3.616 1.00 97.75 91 LEU A C 1
ATOM 710 O O . LEU A 1 91 ? 4.134 1.713 2.481 1.00 97.75 91 LEU A O 1
ATOM 714 N N . PHE A 1 92 ? 4.162 3.411 3.946 1.00 98.06 92 PHE A N 1
ATOM 715 C CA . PHE A 1 92 ? 4.783 4.368 3.033 1.00 98.06 92 PHE A CA 1
ATOM 716 C C . PHE A 1 92 ? 6.221 3.968 2.682 1.00 98.06 92 PHE A C 1
ATOM 718 O O . PHE A 1 92 ? 6.571 3.912 1.505 1.00 98.06 92 PHE A O 1
ATOM 725 N N . ASN A 1 93 ? 7.043 3.628 3.680 1.00 97.50 93 ASN A N 1
ATOM 726 C CA . ASN A 1 93 ? 8.429 3.205 3.463 1.00 97.50 93 ASN A CA 1
ATOM 727 C C . ASN A 1 93 ? 8.518 1.923 2.616 1.00 97.50 93 ASN A C 1
ATOM 729 O O . ASN A 1 93 ? 9.385 1.824 1.747 1.00 97.50 93 ASN A O 1
ATOM 733 N N . LEU A 1 94 ? 7.597 0.974 2.817 1.00 98.06 94 LEU A N 1
ATOM 734 C CA . LEU A 1 94 ? 7.397 -0.201 1.963 1.00 98.06 94 LEU A CA 1
ATOM 735 C C . LEU A 1 94 ? 7.031 0.204 0.527 1.00 98.06 94 LEU A C 1
ATOM 737 O O . LEU A 1 94 ? 7.667 -0.268 -0.412 1.00 98.06 94 LEU A O 1
ATOM 741 N N . THR A 1 95 ? 6.063 1.107 0.353 1.00 98.00 95 THR A N 1
ATOM 742 C CA . THR A 1 95 ? 5.617 1.601 -0.964 1.00 98.00 95 THR A CA 1
ATOM 743 C C . THR A 1 95 ? 6.757 2.265 -1.729 1.00 98.00 95 THR A C 1
ATOM 745 O O . THR A 1 95 ? 7.052 1.876 -2.857 1.00 98.00 95 THR A O 1
ATOM 748 N N . HIS A 1 96 ? 7.468 3.198 -1.095 1.00 97.12 96 HIS A N 1
ATOM 749 C CA . HIS A 1 96 ? 8.626 3.856 -1.692 1.00 97.12 96 HIS A CA 1
ATOM 750 C C . HIS A 1 96 ? 9.739 2.849 -2.032 1.00 97.12 96 HIS A C 1
ATOM 752 O O . HIS A 1 96 ? 10.244 2.848 -3.152 1.00 97.12 96 HIS A O 1
ATOM 758 N N . ALA A 1 97 ? 10.089 1.938 -1.115 1.00 97.38 97 ALA A N 1
ATOM 759 C CA . ALA A 1 97 ? 11.107 0.918 -1.375 1.00 97.38 97 ALA A CA 1
ATOM 760 C C . ALA A 1 97 ? 10.721 -0.036 -2.521 1.00 97.38 97 ALA A C 1
ATOM 762 O O . ALA A 1 97 ? 11.590 -0.437 -3.293 1.00 97.38 97 ALA A O 1
ATOM 763 N N . ALA A 1 98 ? 9.439 -0.377 -2.657 1.00 97.38 98 ALA A N 1
ATOM 764 C CA . ALA A 1 98 ? 8.932 -1.215 -3.737 1.00 97.38 98 ALA A CA 1
ATOM 765 C C . ALA A 1 98 ? 9.021 -0.520 -5.106 1.00 97.38 98 ALA A C 1
ATOM 767 O O . ALA A 1 98 ? 9.476 -1.143 -6.066 1.00 97.38 98 ALA A O 1
ATOM 768 N N . VAL A 1 99 ? 8.695 0.778 -5.192 1.00 95.88 99 VAL A N 1
ATOM 769 C CA . VAL A 1 99 ? 8.919 1.562 -6.420 1.00 95.88 99 VAL A CA 1
ATOM 770 C C . VAL A 1 99 ? 10.412 1.611 -6.765 1.00 95.88 99 VAL A C 1
ATOM 772 O O . VAL A 1 99 ? 10.774 1.331 -7.902 1.00 95.88 99 VAL A O 1
ATOM 775 N N . GLN A 1 100 ? 11.297 1.881 -5.798 1.00 95.06 100 GLN A N 1
ATOM 776 C CA . GLN A 1 100 ? 12.750 1.923 -6.041 1.00 95.06 100 GLN A CA 1
ATOM 777 C C . GLN A 1 100 ? 13.311 0.578 -6.552 1.00 95.06 100 GLN A C 1
ATOM 779 O O . GLN A 1 100 ? 14.204 0.568 -7.401 1.00 95.06 100 GLN A O 1
ATOM 784 N N . VAL A 1 101 ? 12.769 -0.560 -6.096 1.00 94.62 101 VAL A N 1
ATOM 785 C CA . VAL A 1 101 ? 13.121 -1.891 -6.629 1.00 94.62 101 VAL A CA 1
ATOM 786 C C . VAL A 1 101 ? 12.682 -2.040 -8.090 1.00 94.62 101 VAL A C 1
ATOM 788 O O . VAL A 1 101 ? 13.503 -2.427 -8.919 1.00 94.62 101 VAL A O 1
ATOM 791 N N . LEU A 1 102 ? 11.435 -1.695 -8.430 1.00 93.19 102 LEU A N 1
ATOM 792 C CA . LEU A 1 102 ? 10.946 -1.778 -9.814 1.00 93.19 102 LEU A CA 1
ATOM 793 C C . LEU A 1 102 ? 11.703 -0.830 -10.757 1.00 93.19 102 LEU A C 1
ATOM 795 O O . LEU A 1 102 ? 12.103 -1.242 -11.839 1.00 93.19 102 LEU A O 1
ATOM 799 N N . LEU A 1 103 ? 11.974 0.411 -10.338 1.00 91.75 103 LEU A N 1
ATOM 800 C CA . LEU A 1 103 ? 12.749 1.378 -11.129 1.00 91.75 103 LEU A CA 1
ATOM 801 C C . LEU A 1 103 ? 14.200 0.935 -11.368 1.00 91.75 103 LEU A C 1
ATOM 803 O O . LEU A 1 103 ? 14.799 1.318 -12.375 1.00 91.75 103 LEU A O 1
ATOM 807 N N . SER A 1 104 ? 14.762 0.129 -10.463 1.00 91.31 104 SER A N 1
ATOM 808 C CA . SER A 1 104 ? 16.082 -0.481 -10.649 1.00 91.31 104 SER A CA 1
ATOM 809 C C . SER A 1 104 ? 16.028 -1.586 -11.709 1.00 91.31 104 SER A C 1
ATOM 811 O O . SER A 1 104 ? 16.778 -1.527 -12.681 1.00 91.31 104 SER A O 1
ATOM 813 N N . ARG A 1 105 ? 15.076 -2.526 -11.601 1.00 89.44 105 ARG A N 1
ATOM 814 C CA . ARG A 1 105 ? 14.895 -3.612 -12.585 1.00 89.44 105 ARG A CA 1
ATOM 815 C C . ARG A 1 105 ? 14.560 -3.086 -13.981 1.00 89.44 105 ARG A C 1
ATOM 817 O O . ARG A 1 105 ? 15.225 -3.453 -14.942 1.00 89.44 105 ARG A O 1
ATOM 824 N N . MET A 1 106 ? 13.652 -2.114 -14.081 1.00 87.56 106 MET A N 1
ATOM 825 C CA . MET A 1 106 ? 13.257 -1.459 -15.335 1.00 87.56 106 MET A CA 1
ATOM 826 C C . MET A 1 106 ? 14.435 -0.792 -16.074 1.00 87.56 106 MET A C 1
ATOM 828 O O . MET A 1 106 ? 14.396 -0.665 -17.301 1.00 87.56 106 MET A O 1
ATOM 832 N N . ARG A 1 107 ? 15.484 -0.374 -15.345 1.00 86.69 107 ARG A N 1
ATOM 833 C CA . ARG A 1 107 ? 16.738 0.171 -15.900 1.00 86.69 107 ARG A CA 1
ATOM 834 C C . ARG A 1 107 ? 17.690 -0.923 -16.391 1.00 86.69 107 ARG A C 1
ATOM 836 O O . ARG A 1 107 ? 18.438 -0.684 -17.334 1.00 86.69 107 ARG A O 1
ATOM 843 N N . GLU A 1 108 ? 17.684 -2.086 -15.748 1.00 85.19 108 GLU A N 1
ATOM 844 C CA . GLU A 1 108 ? 18.498 -3.248 -16.122 1.00 85.19 108 GLU A CA 1
ATOM 845 C C . GLU A 1 108 ? 17.877 -4.019 -17.301 1.00 85.19 108 GLU A C 1
ATOM 847 O O . GLU A 1 108 ? 18.595 -4.449 -18.203 1.00 85.19 108 GLU A O 1
ATOM 852 N N . ASN A 1 109 ? 16.547 -4.148 -17.329 1.00 78.94 109 ASN A N 1
ATOM 853 C CA . ASN A 1 109 ? 15.774 -4.778 -18.395 1.00 78.94 109 ASN A CA 1
ATOM 854 C C . ASN A 1 109 ? 14.340 -4.208 -18.452 1.00 78.94 109 ASN A C 1
ATOM 856 O O . ASN A 1 109 ? 13.498 -4.529 -17.617 1.00 78.94 109 ASN A O 1
ATOM 860 N N . THR A 1 110 ? 14.028 -3.378 -19.449 1.00 79.00 110 THR A N 1
ATOM 861 C CA . THR A 1 110 ? 12.712 -2.722 -19.554 1.00 79.00 110 THR A CA 1
ATOM 862 C C . THR A 1 110 ? 11.620 -3.678 -20.062 1.00 79.00 110 THR A C 1
ATOM 864 O O . THR A 1 110 ? 11.363 -3.763 -21.263 1.00 79.00 110 THR A O 1
ATOM 867 N N . ASN A 1 111 ? 10.937 -4.375 -19.147 1.00 83.88 111 ASN A N 1
ATOM 868 C CA . ASN A 1 111 ? 9.706 -5.124 -19.435 1.00 83.88 111 ASN A CA 1
ATOM 869 C C . ASN A 1 111 ? 8.464 -4.218 -19.285 1.00 83.88 111 ASN A C 1
ATOM 871 O O . ASN A 1 111 ? 8.307 -3.536 -18.272 1.00 83.88 111 ASN A O 1
ATOM 875 N N . THR A 1 112 ? 7.543 -4.262 -20.254 1.00 86.50 112 THR A N 1
ATOM 876 C CA . THR A 1 112 ? 6.232 -3.585 -20.215 1.00 86.50 112 THR A CA 1
ATOM 877 C C . THR A 1 112 ? 5.442 -3.883 -18.935 1.00 86.50 112 THR A C 1
ATOM 879 O O . THR A 1 112 ? 4.773 -2.995 -18.409 1.00 86.50 112 THR A O 1
ATOM 882 N N . GLU A 1 113 ? 5.532 -5.105 -18.401 1.00 88.31 113 GLU A N 1
ATOM 883 C CA . GLU A 1 113 ? 4.854 -5.487 -17.154 1.00 88.31 113 GLU A CA 1
ATOM 884 C C . GLU A 1 113 ? 5.420 -4.744 -15.934 1.00 88.31 113 GLU A C 1
ATOM 886 O O . GLU A 1 113 ? 4.662 -4.333 -15.058 1.00 88.31 113 GLU A O 1
ATOM 891 N N . GLU A 1 114 ? 6.737 -4.510 -15.885 1.00 88.50 114 GLU A N 1
ATOM 892 C CA . GLU A 1 114 ? 7.354 -3.730 -14.806 1.00 88.50 114 GLU A CA 1
ATOM 893 C C . GLU A 1 114 ? 7.027 -2.239 -14.933 1.00 88.50 114 GLU A C 1
ATOM 895 O O . GLU A 1 114 ? 6.727 -1.601 -13.926 1.00 88.50 114 GLU A O 1
ATOM 900 N N . VAL A 1 115 ? 6.979 -1.696 -16.156 1.00 90.56 115 VAL A N 1
ATOM 901 C CA . VAL A 1 115 ? 6.513 -0.317 -16.408 1.00 90.56 115 VAL A CA 1
ATOM 902 C C . VAL A 1 115 ? 5.074 -0.128 -15.904 1.00 90.56 115 VAL A C 1
ATOM 904 O O . VAL A 1 115 ? 4.783 0.859 -15.225 1.00 90.56 115 VAL A O 1
ATOM 907 N N . GLN A 1 116 ? 4.181 -1.089 -16.174 1.00 92.12 116 GLN A N 1
ATOM 908 C CA . GLN A 1 116 ? 2.804 -1.048 -15.674 1.00 92.12 116 GLN A CA 1
ATOM 909 C C . GLN A 1 116 ? 2.744 -1.179 -14.144 1.00 92.12 116 GLN A C 1
ATOM 911 O O . GLN A 1 116 ? 2.003 -0.439 -13.506 1.00 92.12 116 GLN A O 1
ATOM 916 N N . LEU A 1 117 ? 3.558 -2.049 -13.535 1.00 93.81 117 LEU A N 1
ATOM 917 C CA . LEU A 1 117 ? 3.643 -2.179 -12.075 1.00 93.81 117 LEU A CA 1
ATOM 918 C C . LEU A 1 117 ? 4.134 -0.900 -11.385 1.00 93.81 117 LEU A C 1
ATOM 920 O O . LEU A 1 117 ? 3.614 -0.553 -10.325 1.00 93.81 117 LEU A O 1
ATOM 924 N N . VAL A 1 118 ? 5.101 -0.184 -11.971 1.00 94.38 118 VAL A N 1
ATOM 925 C CA . VAL A 1 118 ? 5.542 1.129 -11.467 1.00 94.38 118 VAL A CA 1
ATOM 926 C C . VAL A 1 118 ? 4.383 2.125 -11.512 1.00 94.38 118 VAL A C 1
ATOM 928 O O . VAL A 1 118 ? 4.127 2.804 -10.516 1.00 94.38 118 VAL A O 1
ATOM 931 N N . TYR A 1 119 ? 3.661 2.189 -12.636 1.00 93.94 119 TYR A N 1
ATOM 932 C CA . TYR A 1 119 ? 2.500 3.064 -12.803 1.00 93.94 119 TYR A CA 1
ATOM 933 C C . TYR A 1 119 ? 1.390 2.746 -11.789 1.00 93.94 119 TYR A C 1
ATOM 935 O O . TYR A 1 119 ? 0.942 3.642 -11.074 1.00 93.94 119 TYR A O 1
ATOM 943 N N . ASP A 1 120 ? 0.987 1.477 -11.679 1.00 95.56 120 ASP A N 1
ATOM 944 C CA . ASP A 1 120 ? -0.074 1.022 -10.776 1.00 95.56 120 ASP A CA 1
ATOM 945 C C . ASP A 1 120 ? 0.282 1.278 -9.304 1.00 95.56 120 ASP A C 1
ATOM 947 O O . ASP A 1 120 ? -0.575 1.697 -8.525 1.00 95.56 120 ASP A O 1
ATOM 951 N N . LEU A 1 121 ? 1.545 1.070 -8.915 1.00 96.62 121 LEU A N 1
ATOM 952 C CA . LEU A 1 121 ? 2.017 1.267 -7.543 1.00 96.62 121 LEU A CA 1
ATOM 953 C C . LEU A 1 121 ? 2.140 2.747 -7.161 1.00 96.62 121 LEU A C 1
ATOM 955 O O . LEU A 1 121 ? 1.705 3.128 -6.073 1.00 96.62 121 LEU A O 1
ATOM 959 N N . LEU A 1 122 ? 2.684 3.589 -8.046 1.00 95.62 122 LEU A N 1
ATOM 960 C CA . LEU A 1 122 ? 2.730 5.040 -7.830 1.00 95.62 122 LEU A CA 1
ATOM 961 C C . LEU A 1 122 ? 1.320 5.631 -7.775 1.00 95.62 122 LEU A C 1
ATOM 963 O O . LEU A 1 122 ? 1.020 6.422 -6.881 1.00 95.62 122 LEU A O 1
ATOM 967 N N . ARG A 1 123 ? 0.432 5.188 -8.671 1.00 94.94 123 ARG A N 1
ATOM 968 C CA . ARG A 1 123 ? -0.975 5.585 -8.683 1.00 94.94 123 ARG A CA 1
ATOM 969 C C . ARG A 1 123 ? -1.695 5.174 -7.402 1.00 94.94 123 ARG A C 1
ATOM 971 O O . ARG A 1 123 ? -2.267 6.030 -6.737 1.00 94.94 123 ARG A O 1
ATOM 978 N N . ALA A 1 124 ? -1.634 3.897 -7.024 1.00 96.50 124 ALA A N 1
ATOM 979 C CA . ALA A 1 124 ? -2.281 3.397 -5.813 1.00 96.50 124 ALA A CA 1
ATOM 980 C C . ALA A 1 124 ? -1.723 4.054 -4.542 1.00 96.50 124 ALA A C 1
ATOM 982 O O . ALA A 1 124 ? -2.480 4.314 -3.611 1.00 96.50 124 ALA A O 1
ATOM 983 N N . GLY A 1 125 ? -0.422 4.360 -4.506 1.00 95.69 125 GLY A N 1
ATOM 984 C CA . GLY A 1 125 ? 0.204 5.098 -3.412 1.00 95.69 125 GLY A CA 1
ATOM 985 C C . GLY A 1 125 ? -0.239 6.563 -3.333 1.00 95.69 125 GLY A C 1
ATOM 986 O O . GLY A 1 125 ? -0.508 7.053 -2.242 1.00 95.69 125 GLY A O 1
ATOM 987 N N . ALA A 1 126 ? -0.379 7.258 -4.462 1.00 92.19 126 ALA A N 1
ATOM 988 C CA . ALA A 1 126 ? -0.852 8.644 -4.498 1.00 92.19 126 ALA A CA 1
ATOM 989 C C . ALA A 1 126 ? -2.377 8.779 -4.297 1.00 92.19 126 ALA A C 1
ATOM 991 O O . ALA A 1 126 ? -2.839 9.784 -3.763 1.00 92.19 126 ALA A O 1
ATOM 992 N N . GLU A 1 127 ? -3.165 7.765 -4.666 1.00 93.31 127 GLU A N 1
ATOM 993 C CA . GLU A 1 127 ? -4.603 7.670 -4.361 1.00 93.31 127 GLU A CA 1
ATOM 994 C C . GLU A 1 127 ? -4.864 7.177 -2.908 1.00 93.31 127 GLU A C 1
ATOM 996 O O . GLU A 1 127 ? -5.999 7.229 -2.424 1.00 93.31 127 GLU A O 1
ATOM 1001 N N . CYS A 1 128 ? -3.826 6.748 -2.171 1.00 94.75 128 CYS A N 1
ATOM 1002 C CA . CYS A 1 128 ? -3.915 6.252 -0.792 1.00 94.75 128 CYS A CA 1
ATOM 1003 C C . CYS A 1 128 ? -4.097 7.390 0.232 1.00 94.75 128 CYS A C 1
ATOM 1005 O O . CYS A 1 128 ? -3.138 7.932 0.783 1.00 94.75 128 CYS A O 1
ATOM 1007 N N . GLN A 1 129 ? -5.355 7.691 0.568 1.00 94.12 129 GLN A N 1
ATOM 1008 C CA . GLN A 1 129 ? -5.765 8.733 1.531 1.00 94.12 129 GLN A CA 1
ATOM 1009 C C . GLN A 1 129 ? -5.231 8.550 2.973 1.00 94.12 129 GLN A C 1
ATOM 1011 O O . GLN A 1 129 ? -5.419 9.424 3.818 1.00 94.12 129 GLN A O 1
ATOM 1016 N N . VAL A 1 130 ? -4.574 7.426 3.280 1.00 95.06 130 VAL A N 1
ATOM 1017 C CA . VAL A 1 130 ? -3.890 7.181 4.563 1.00 95.06 130 VAL A CA 1
ATOM 1018 C C . VAL A 1 130 ? -2.541 7.901 4.657 1.00 95.06 130 VAL A C 1
ATOM 1020 O O . VAL A 1 130 ? -2.095 8.214 5.766 1.00 95.06 130 VAL A O 1
ATOM 1023 N N . PHE A 1 131 ? -1.892 8.200 3.530 1.00 96.94 131 PHE A N 1
ATOM 1024 C CA . PHE A 1 131 ? -0.629 8.935 3.505 1.00 96.94 131 PHE A CA 1
ATOM 1025 C C . PHE A 1 131 ? -0.819 10.439 3.746 1.00 96.94 131 PHE A C 1
ATOM 1027 O O . PHE A 1 131 ? -1.868 11.024 3.491 1.00 96.94 131 PHE A O 1
ATOM 1034 N N . THR A 1 132 ? 0.224 11.088 4.265 1.00 96.75 132 THR A N 1
ATOM 1035 C CA . THR A 1 132 ? 0.264 12.555 4.375 1.00 96.75 132 THR A CA 1
ATOM 1036 C C . THR A 1 132 ? 0.504 13.205 3.015 1.00 96.75 132 THR A C 1
ATOM 1038 O O . THR A 1 132 ? 1.147 12.616 2.151 1.00 96.75 132 THR A O 1
ATOM 1041 N N . THR A 1 133 ? 0.113 14.471 2.852 1.00 95.44 133 THR A N 1
ATOM 1042 C CA . THR A 1 133 ? 0.429 15.258 1.646 1.00 95.44 133 THR A CA 1
ATOM 1043 C C . THR A 1 133 ? 1.930 15.272 1.331 1.00 95.44 133 THR A C 1
ATOM 1045 O O . THR A 1 133 ? 2.311 15.184 0.173 1.00 95.44 133 THR A O 1
ATOM 1048 N N . GLN A 1 134 ? 2.802 15.297 2.348 1.00 96.06 134 GLN A N 1
ATOM 1049 C CA . GLN A 1 134 ? 4.253 15.203 2.149 1.00 96.06 134 GLN A CA 1
ATOM 1050 C C . GLN A 1 134 ? 4.673 13.849 1.548 1.00 96.06 134 GLN A C 1
ATOM 1052 O O . GLN A 1 134 ? 5.510 13.810 0.653 1.00 96.06 134 GLN A O 1
ATOM 1057 N N . GLN A 1 135 ? 4.083 12.748 2.018 1.00 97.00 135 GLN A N 1
ATOM 1058 C CA . GLN A 1 135 ? 4.321 11.402 1.489 1.00 97.00 135 GLN A CA 1
ATOM 1059 C C . GLN A 1 135 ? 3.763 11.240 0.068 1.00 97.00 135 GLN A C 1
ATOM 1061 O O . GLN A 1 135 ? 4.442 10.681 -0.788 1.00 97.00 135 GLN A O 1
ATOM 1066 N N . MET A 1 136 ? 2.570 11.777 -0.205 1.00 94.81 136 MET A N 1
ATOM 1067 C CA . MET A 1 136 ? 1.971 11.787 -1.545 1.00 94.81 136 MET A CA 1
ATOM 1068 C C . MET A 1 136 ? 2.850 12.559 -2.538 1.00 94.81 136 MET A C 1
ATOM 1070 O O . MET A 1 136 ? 3.165 12.025 -3.596 1.00 94.81 136 MET A O 1
ATOM 1074 N N . ASN A 1 137 ? 3.325 13.757 -2.171 1.00 93.00 137 ASN A N 1
ATOM 1075 C CA . ASN A 1 137 ? 4.203 14.567 -3.020 1.00 93.00 137 ASN A CA 1
ATOM 1076 C C . ASN A 1 137 ? 5.484 13.813 -3.417 1.00 93.00 137 ASN A C 1
ATOM 1078 O O . ASN A 1 137 ? 5.843 13.826 -4.585 1.00 93.00 137 ASN A O 1
ATOM 1082 N N . VAL A 1 138 ? 6.119 13.081 -2.491 1.00 95.00 138 VAL A N 1
ATOM 1083 C CA . VAL A 1 138 ? 7.315 12.266 -2.795 1.00 95.00 138 VAL A CA 1
ATOM 1084 C C . VAL A 1 138 ? 7.031 11.169 -3.834 1.00 95.00 138 VAL A C 1
ATOM 1086 O O . VAL A 1 138 ? 7.927 10.807 -4.595 1.00 95.00 138 VAL A O 1
ATOM 1089 N N . LEU A 1 139 ? 5.803 10.642 -3.903 1.00 94.06 139 LEU A N 1
ATOM 1090 C CA . LEU A 1 139 ? 5.403 9.699 -4.955 1.00 94.06 139 LEU A CA 1
ATOM 1091 C C . LEU A 1 139 ? 5.104 10.419 -6.280 1.00 94.06 139 LEU A C 1
ATOM 1093 O O . LEU A 1 139 ? 5.467 9.902 -7.335 1.00 94.06 139 LEU A O 1
ATOM 1097 N N . SER A 1 140 ? 4.512 11.615 -6.241 1.00 90.62 140 SER A N 1
ATOM 1098 C CA . SER A 1 140 ? 4.298 12.454 -7.430 1.00 90.62 140 SER A CA 1
ATOM 1099 C C . SER A 1 140 ? 5.618 12.883 -8.079 1.00 90.62 140 SER A C 1
ATOM 1101 O O . SER A 1 140 ? 5.820 12.627 -9.263 1.00 90.62 140 SER A O 1
ATOM 1103 N N . ASP A 1 141 ? 6.556 13.427 -7.294 1.00 91.31 141 ASP A N 1
ATOM 1104 C CA . ASP A 1 141 ? 7.894 13.837 -7.746 1.00 91.31 141 ASP A CA 1
ATOM 1105 C C . ASP A 1 141 ? 8.645 12.663 -8.411 1.00 91.31 141 ASP A C 1
ATOM 1107 O O . ASP A 1 141 ? 9.357 12.826 -9.408 1.00 91.31 141 ASP A O 1
ATOM 1111 N N . LEU A 1 142 ? 8.465 11.450 -7.873 1.00 90.81 142 LEU A N 1
ATOM 1112 C CA . LEU A 1 142 ? 9.056 10.217 -8.393 1.00 90.81 142 LEU A CA 1
ATOM 1113 C C . LEU A 1 142 ? 8.384 9.746 -9.695 1.00 90.81 142 LEU A C 1
ATOM 1115 O O . LEU A 1 142 ? 9.071 9.213 -10.565 1.00 90.81 142 LEU A O 1
ATOM 1119 N N . ALA A 1 143 ? 7.079 9.971 -9.867 1.00 88.38 143 ALA A N 1
ATOM 1120 C CA . ALA A 1 143 ? 6.356 9.668 -11.102 1.00 88.38 143 ALA A CA 1
ATOM 1121 C C . ALA A 1 143 ? 6.711 10.627 -12.248 1.00 88.38 143 ALA A C 1
ATOM 1123 O O . ALA A 1 143 ? 6.991 10.169 -13.361 1.00 88.38 143 ALA A O 1
ATOM 1124 N N . ASP A 1 144 ? 6.779 11.929 -11.958 1.00 86.44 144 ASP A N 1
ATOM 1125 C CA . ASP A 1 144 ? 7.215 12.963 -12.902 1.00 86.44 144 ASP A CA 1
ATOM 1126 C C . ASP A 1 144 ? 8.656 12.693 -13.365 1.00 86.44 144 ASP A C 1
ATOM 1128 O O . ASP A 1 144 ? 8.949 12.707 -14.563 1.00 86.44 144 ASP A O 1
ATOM 1132 N N . SER A 1 145 ? 9.538 12.310 -12.431 1.00 84.81 145 SER A N 1
ATOM 1133 C CA . SER A 1 145 ? 10.913 11.866 -12.724 1.00 84.81 145 SER A CA 1
ATOM 1134 C C . SER A 1 145 ? 10.987 10.645 -13.654 1.00 84.81 145 SER A C 1
ATOM 1136 O O . SER A 1 145 ? 12.001 10.442 -14.321 1.00 84.81 145 SER A O 1
ATOM 1138 N N . CYS A 1 146 ? 9.925 9.837 -13.723 1.00 76.94 146 CYS A N 1
ATOM 1139 C CA . CYS A 1 146 ? 9.814 8.675 -14.608 1.00 76.94 146 CYS A CA 1
ATOM 1140 C C . CYS A 1 146 ? 9.057 8.971 -15.915 1.00 76.94 146 CYS A C 1
ATOM 1142 O O . CYS A 1 146 ? 8.869 8.061 -16.720 1.00 76.94 146 CYS A O 1
ATOM 1144 N N . SER A 1 147 ? 8.628 10.220 -16.147 1.00 72.38 147 SER A N 1
ATOM 1145 C CA . SER A 1 147 ? 7.801 10.628 -17.300 1.00 72.38 147 SER A CA 1
ATOM 1146 C C . SER A 1 147 ? 6.470 9.862 -17.418 1.00 72.38 147 SER A C 1
ATOM 1148 O O . SER A 1 147 ? 5.936 9.693 -18.517 1.00 72.38 147 SER A O 1
ATOM 1150 N N . LEU A 1 148 ? 5.928 9.382 -16.293 1.00 67.31 148 LEU A N 1
ATOM 1151 C CA . LEU A 1 148 ? 4.692 8.599 -16.256 1.00 67.31 148 LEU A CA 1
ATOM 1152 C C . LEU A 1 148 ? 3.461 9.522 -16.181 1.00 67.31 148 LEU A C 1
ATOM 1154 O O . LEU A 1 148 ? 3.404 10.382 -15.303 1.00 67.31 148 LEU A O 1
ATOM 1158 N N . PRO A 1 149 ? 2.439 9.351 -17.044 1.00 54.31 149 PRO A N 1
ATOM 1159 C CA . PRO A 1 149 ? 1.285 10.249 -17.097 1.00 54.31 149 PRO A CA 1
ATOM 1160 C C . PRO A 1 149 ? 0.282 9.979 -15.958 1.00 54.31 149 PRO A C 1
ATOM 1162 O O . PRO A 1 149 ? -0.780 9.380 -16.160 1.00 54.31 149 PRO A O 1
ATOM 1165 N N . LEU A 1 150 ? 0.604 10.436 -14.745 1.00 56.59 150 LEU 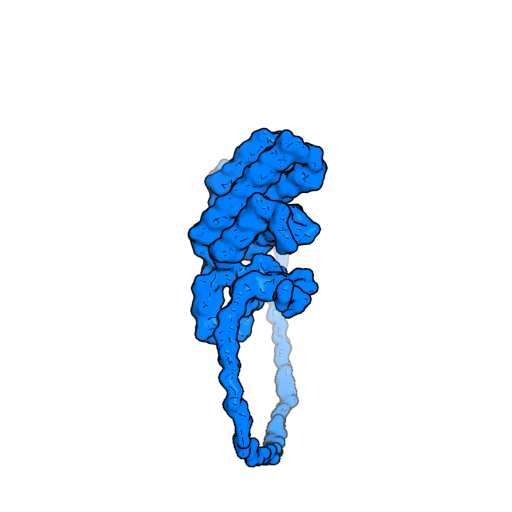A N 1
ATOM 1166 C CA . LEU A 1 150 ? -0.319 10.454 -13.608 1.00 56.59 150 LEU A CA 1
ATOM 1167 C C . LEU A 1 150 ? -1.056 11.796 -13.530 1.00 56.59 150 LEU A C 1
ATOM 1169 O O . LEU A 1 150 ? -0.602 12.761 -12.922 1.00 56.59 150 LEU A O 1
ATOM 1173 N N . SER A 1 151 ? -2.244 11.857 -14.136 1.00 45.44 151 SER A N 1
ATOM 1174 C CA . SER A 1 151 ? -3.156 12.998 -13.993 1.00 45.44 151 SER A CA 1
ATOM 1175 C C . SER A 1 151 ? -3.818 13.016 -12.610 1.00 45.44 151 SER A C 1
ATOM 1177 O O . SER A 1 151 ? -4.984 12.642 -12.457 1.00 45.44 151 SER A O 1
ATOM 1179 N N . PHE A 1 152 ? -3.077 13.469 -11.598 1.00 52.59 152 PHE A N 1
ATOM 1180 C CA . PHE A 1 152 ? -3.606 13.698 -10.256 1.00 52.59 152 PHE A CA 1
ATOM 1181 C C . PHE A 1 152 ? -4.712 14.757 -10.291 1.00 52.59 152 PHE A C 1
ATOM 1183 O O . PHE A 1 152 ? -4.473 15.946 -10.508 1.00 52.59 152 PHE A O 1
ATOM 1190 N N . SER A 1 153 ? -5.952 14.316 -10.079 1.00 40.06 153 SER A N 1
ATOM 1191 C CA . SER A 1 153 ? -7.114 15.202 -10.017 1.00 40.06 153 SER A CA 1
ATOM 1192 C C . SER A 1 153 ? -7.164 15.896 -8.659 1.00 40.06 153 SER A C 1
ATOM 1194 O O . SER A 1 153 ? -7.920 15.495 -7.777 1.00 40.06 153 SER A O 1
ATOM 1196 N N . ASN A 1 154 ? -6.352 16.942 -8.489 1.00 36.50 154 ASN A N 1
ATOM 1197 C CA . ASN A 1 154 ? -6.418 17.824 -7.326 1.00 36.50 154 ASN A CA 1
ATOM 1198 C C . ASN A 1 154 ? -7.802 18.484 -7.261 1.00 36.50 154 ASN A C 1
ATOM 1200 O O . ASN A 1 154 ? -8.049 19.499 -7.911 1.00 36.50 154 ASN A O 1
ATOM 1204 N N . THR A 1 155 ? -8.709 17.923 -6.458 1.00 45.16 155 THR A N 1
ATOM 1205 C CA . THR A 1 155 ? -10.032 18.493 -6.183 1.00 45.16 155 THR A CA 1
ATOM 1206 C C . THR A 1 155 ? -9.911 19.676 -5.224 1.00 45.16 155 THR A C 1
ATOM 1208 O O . THR A 1 155 ? -10.315 19.610 -4.062 1.00 45.16 155 THR A O 1
ATOM 1211 N N . SER A 1 156 ? -9.338 20.776 -5.709 1.00 39.62 156 SER A N 1
ATOM 1212 C CA . SER A 1 156 ? -9.413 22.081 -5.062 1.00 39.62 156 SER A CA 1
ATOM 1213 C C . SER A 1 156 ? -10.851 22.599 -5.141 1.00 39.62 156 SER A C 1
ATOM 1215 O O . SER A 1 156 ? -11.254 23.246 -6.108 1.00 39.62 156 SER A O 1
ATOM 1217 N N . SER A 1 157 ? -11.643 22.291 -4.110 1.00 40.34 157 SER A N 1
ATOM 1218 C CA . SER A 1 157 ? -12.998 22.823 -3.941 1.00 40.34 157 SER A CA 1
ATOM 1219 C C . SER A 1 157 ? -13.006 24.348 -4.131 1.00 40.34 157 SER A C 1
ATOM 1221 O O . SER A 1 157 ? -12.183 25.033 -3.516 1.00 40.34 157 SER A O 1
ATOM 1223 N N . PRO A 1 158 ? -13.905 24.908 -4.963 1.00 45.31 158 PRO A N 1
ATOM 1224 C CA . PRO A 1 158 ? -13.912 26.337 -5.244 1.00 45.31 158 PRO A CA 1
ATOM 1225 C C . PRO A 1 158 ? -14.237 27.139 -3.979 1.00 45.31 158 PRO A C 1
ATOM 1227 O O . PRO A 1 158 ? -15.190 26.836 -3.260 1.00 45.31 158 PRO A O 1
ATOM 1230 N N . ASN A 1 159 ? -13.435 28.173 -3.721 1.00 40.47 159 ASN A N 1
ATOM 1231 C CA . ASN A 1 159 ? -13.539 28.993 -2.518 1.00 40.47 159 ASN A CA 1
ATOM 1232 C C . ASN A 1 159 ? -14.911 29.675 -2.401 1.00 40.47 159 ASN A C 1
ATOM 1234 O O . ASN A 1 159 ? -15.377 30.338 -3.330 1.00 40.47 159 ASN A O 1
ATOM 1238 N N . THR A 1 160 ? -15.507 29.608 -1.212 1.00 46.94 160 THR A N 1
ATOM 1239 C CA . THR A 1 160 ? -16.627 30.475 -0.833 1.00 46.94 160 THR A CA 1
ATOM 1240 C C . THR A 1 160 ? -16.170 31.929 -0.775 1.00 46.94 160 THR A C 1
ATOM 1242 O O . THR A 1 160 ? -15.228 32.238 -0.049 1.00 46.94 160 THR A O 1
ATOM 1245 N N . ASN A 1 161 ? -16.879 32.833 -1.453 1.00 41.03 161 ASN A N 1
ATOM 1246 C CA . ASN A 1 161 ? -16.763 34.273 -1.220 1.00 41.03 161 ASN A CA 1
ATOM 1247 C C . ASN A 1 161 ? -18.147 34.930 -1.287 1.00 41.03 161 ASN A C 1
ATOM 1249 O O . ASN A 1 161 ? -18.620 35.361 -2.337 1.00 41.03 161 ASN A O 1
ATOM 1253 N N . THR A 1 162 ? -18.814 34.992 -0.138 1.00 45.19 162 THR A N 1
ATOM 1254 C CA . THR A 1 162 ? -19.981 35.851 0.0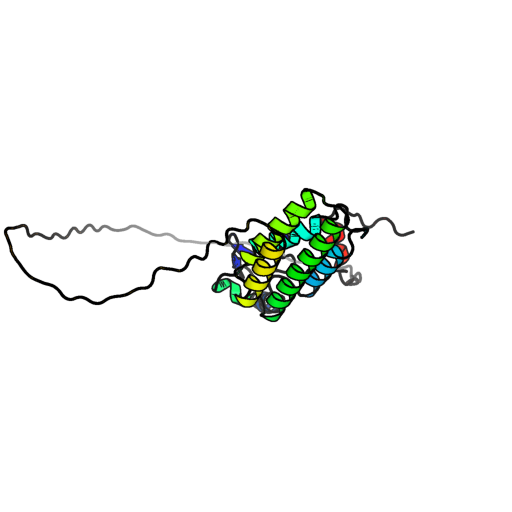77 1.00 45.19 162 THR A CA 1
ATOM 1255 C C . THR A 1 162 ? -19.525 37.274 0.380 1.00 45.19 162 THR A C 1
ATOM 1257 O O . THR A 1 162 ? -18.776 37.463 1.331 1.00 45.19 162 THR A O 1
ATOM 1260 N N . HIS A 1 163 ? -20.038 38.273 -0.341 1.00 40.25 163 HIS A N 1
ATOM 1261 C CA . HIS A 1 163 ? -20.915 39.297 0.249 1.00 40.25 163 HIS A CA 1
ATOM 1262 C C . HIS A 1 163 ? -21.522 40.216 -0.827 1.00 40.25 163 HIS A C 1
ATOM 1264 O O . HIS A 1 163 ? -20.952 40.432 -1.893 1.00 40.25 163 HIS A O 1
ATOM 1270 N N . SER A 1 164 ? -22.730 40.703 -0.549 1.00 40.06 164 SER A N 1
ATOM 1271 C CA . SER A 1 164 ? -23.611 41.409 -1.489 1.00 40.06 164 SER A CA 1
ATOM 1272 C C . SER A 1 164 ? -23.367 42.919 -1.533 1.00 40.06 164 SER A C 1
ATOM 1274 O O . SER A 1 164 ? -22.961 43.477 -0.519 1.00 40.06 164 SER A O 1
ATOM 1276 N N . LEU A 1 165 ? -23.775 43.580 -2.630 1.00 40.97 165 LEU A N 1
ATOM 1277 C CA . LEU A 1 165 ? -24.429 44.908 -2.614 1.00 40.97 165 LEU A CA 1
ATOM 1278 C C . LEU A 1 165 ? -24.912 45.337 -4.022 1.00 40.97 165 LEU A C 1
ATOM 1280 O O . LEU A 1 165 ? -24.157 45.961 -4.761 1.00 40.97 165 LEU A O 1
ATOM 1284 N N . HIS A 1 166 ? -26.173 45.048 -4.385 1.00 38.22 166 HIS A N 1
ATOM 1285 C CA . HIS A 1 166 ? -26.971 45.934 -5.257 1.00 38.22 166 HIS A CA 1
ATOM 1286 C C . HIS A 1 166 ? -28.479 45.605 -5.267 1.00 38.22 166 HIS A C 1
ATOM 1288 O O . HIS A 1 166 ? -28.882 44.448 -5.355 1.00 38.22 166 HIS A O 1
ATOM 1294 N N . THR A 1 167 ? -29.286 46.664 -5.234 1.00 42.34 167 THR A N 1
ATOM 1295 C CA . THR A 1 167 ? -30.736 46.794 -5.517 1.00 42.34 167 THR A CA 1
ATOM 1296 C C . THR A 1 167 ? -30.924 48.187 -6.168 1.00 42.34 167 THR A C 1
ATOM 1298 O O . THR A 1 167 ? -29.932 48.927 -6.208 1.00 42.34 167 THR A O 1
ATOM 1301 N N . PRO A 1 168 ? -32.097 48.612 -6.697 1.00 47.84 168 PRO A N 1
ATOM 1302 C CA . PRO A 1 168 ? -33.433 47.993 -6.778 1.00 47.84 168 PRO A CA 1
ATOM 1303 C C . PRO A 1 168 ? -33.724 47.528 -8.241 1.00 47.84 168 PRO A C 1
ATOM 1305 O O . PRO A 1 168 ? -32.772 47.100 -8.885 1.00 47.84 168 PRO A O 1
ATOM 1308 N N . ASP A 1 169 ? -34.924 47.468 -8.846 1.00 33.22 169 ASP A N 1
ATOM 1309 C CA . ASP A 1 169 ? -36.290 47.919 -8.500 1.00 33.22 169 ASP A CA 1
ATOM 1310 C C . ASP A 1 169 ? -37.369 47.139 -9.301 1.00 33.22 169 ASP A C 1
ATOM 1312 O O . ASP A 1 169 ? -37.029 46.378 -10.202 1.00 33.22 169 ASP A O 1
ATOM 1316 N N . SER A 1 170 ? -38.653 47.420 -9.027 1.00 38.16 170 SER A N 1
ATOM 1317 C CA . SER A 1 170 ? -39.877 47.025 -9.759 1.00 38.16 170 SER A CA 1
ATOM 1318 C C . SER A 1 170 ? -40.214 45.519 -9.750 1.00 38.16 170 SER A C 1
ATOM 1320 O O . SER A 1 170 ? -39.459 44.680 -10.218 1.00 38.16 170 SER A O 1
ATOM 1322 N N . ALA A 1 171 ? -41.298 45.086 -9.090 1.00 37.38 171 ALA A N 1
ATOM 1323 C CA . ALA A 1 171 ? -42.709 45.168 -9.522 1.00 37.38 171 ALA A CA 1
ATOM 1324 C C . ALA A 1 171 ? -43.029 44.219 -10.711 1.00 37.38 171 ALA A C 1
ATOM 1326 O O . ALA A 1 171 ? -42.273 44.138 -11.667 1.00 37.38 171 ALA A O 1
ATOM 1327 N N . THR A 1 172 ? -44.142 43.470 -10.744 1.00 40.53 172 THR A N 1
ATOM 1328 C CA . THR A 1 172 ? -45.461 43.724 -10.122 1.00 40.53 172 THR A CA 1
ATOM 1329 C C . THR A 1 172 ? -46.268 42.421 -9.924 1.00 40.53 172 THR A C 1
ATOM 1331 O O . THR A 1 172 ? -46.024 41.450 -10.629 1.00 40.53 172 THR A O 1
ATOM 1334 N N . SER A 1 173 ? -47.324 42.475 -9.095 1.00 39.03 173 SER A N 1
ATOM 1335 C CA . SER A 1 173 ? -48.585 41.697 -9.219 1.00 39.03 173 SER A CA 1
ATOM 1336 C C . SER A 1 173 ? -48.619 40.196 -8.820 1.00 39.03 173 SER A C 1
ATOM 1338 O O . SER A 1 173 ? -47.869 39.385 -9.338 1.00 39.03 173 SER A O 1
ATOM 1340 N N . ILE A 1 174 ? -49.452 39.819 -7.825 1.00 42.25 174 ILE A N 1
ATOM 1341 C CA . ILE A 1 174 ? -50.805 39.176 -7.944 1.00 42.25 174 ILE A CA 1
ATOM 1342 C C . ILE A 1 174 ? -50.732 37.632 -8.045 1.00 42.25 174 ILE A C 1
ATOM 1344 O O . ILE A 1 174 ? -49.993 37.127 -8.872 1.00 42.25 174 ILE A O 1
ATOM 1348 N N . THR A 1 175 ? -51.505 36.780 -7.346 1.00 36.62 175 THR A N 1
ATOM 1349 C CA . THR A 1 175 ? -52.299 36.797 -6.080 1.00 36.62 175 THR A CA 1
ATOM 1350 C C . THR A 1 175 ? -52.762 35.348 -5.797 1.00 36.62 175 THR A C 1
ATOM 1352 O O . THR A 1 175 ? -52.873 34.581 -6.747 1.00 36.62 175 THR A O 1
ATOM 1355 N N . HIS A 1 176 ? -53.217 35.042 -4.566 1.00 37.84 176 HIS A N 1
ATOM 1356 C CA . HIS A 1 176 ? -54.014 33.843 -4.206 1.00 37.84 176 HIS A CA 1
ATOM 1357 C C . HIS A 1 176 ? -53.279 32.472 -4.343 1.00 37.84 176 HIS A C 1
ATOM 1359 O O . HIS A 1 176 ? -52.296 32.353 -5.053 1.00 37.84 176 HIS A O 1
ATOM 1365 N N . PHE A 1 177 ? -53.648 31.382 -3.648 1.00 40.81 177 PHE A N 1
ATOM 1366 C CA . PHE A 1 177 ? -54.786 31.125 -2.749 1.00 40.81 177 PHE A CA 1
ATOM 1367 C C . PHE A 1 177 ? -54.356 30.439 -1.431 1.00 40.81 177 PHE A C 1
ATOM 1369 O O . PHE A 1 177 ? -53.345 29.751 -1.348 1.00 40.81 177 PHE A O 1
ATOM 1376 N N . ARG A 1 178 ? -55.192 30.590 -0.398 1.00 35.78 178 ARG A N 1
ATOM 1377 C CA . ARG A 1 178 ? -55.095 29.975 0.939 1.00 35.78 178 ARG A CA 1
ATOM 1378 C C . ARG A 1 178 ? -56.037 28.769 1.044 1.00 35.78 178 ARG A C 1
ATOM 1380 O O . ARG A 1 178 ? -57.241 28.996 0.946 1.00 35.78 178 ARG A O 1
ATOM 1387 N N . ARG A 1 179 ? -55.550 27.574 1.422 1.00 33.97 179 ARG A N 1
ATOM 1388 C CA . ARG A 1 179 ? -56.222 26.722 2.437 1.00 33.97 179 ARG A CA 1
ATOM 1389 C C . ARG A 1 179 ? -55.366 25.558 2.953 1.00 33.97 179 ARG A C 1
ATOM 1391 O O . ARG A 1 179 ? -54.550 25.007 2.230 1.00 33.97 179 ARG A O 1
ATOM 1398 N N . SER A 1 180 ? -55.631 25.174 4.198 1.00 38.44 180 SER A N 1
ATOM 1399 C CA . SER A 1 180 ? -55.144 23.976 4.883 1.00 38.44 180 SER A CA 1
ATOM 1400 C C . SER A 1 180 ? -56.297 23.004 5.184 1.00 38.44 180 SER A C 1
ATOM 1402 O O . SER A 1 180 ? -57.420 23.454 5.409 1.00 38.44 180 SER A O 1
ATOM 1404 N N . SER A 1 181 ? -55.977 21.705 5.224 1.00 36.69 181 SER A N 1
ATOM 1405 C CA . SER A 1 181 ? -56.692 20.593 5.888 1.00 36.69 181 SER A CA 1
ATOM 1406 C C . SER A 1 181 ? -55.641 19.484 6.103 1.00 36.69 181 SER A C 1
ATOM 1408 O O . SER A 1 181 ? -54.888 19.221 5.174 1.00 36.69 181 SER A O 1
ATOM 1410 N N . THR A 1 182 ? -55.366 18.895 7.273 1.00 38.22 182 THR A N 1
ATOM 1411 C CA . THR A 1 182 ? -56.216 18.137 8.221 1.00 38.22 182 THR A CA 1
ATOM 1412 C C . THR A 1 182 ? -56.950 16.956 7.582 1.00 38.22 182 THR A C 1
ATOM 1414 O O . THR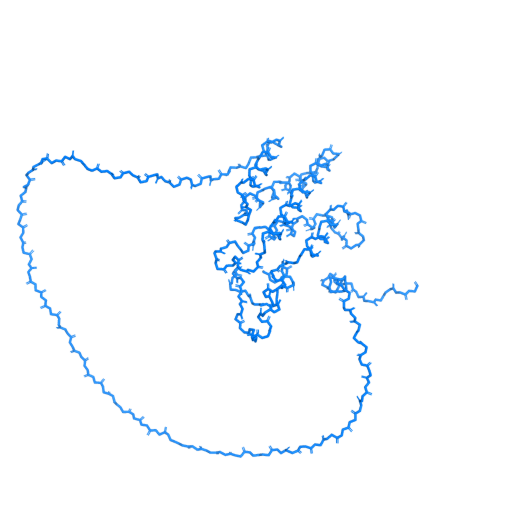 A 1 182 ? -58.025 17.127 7.013 1.00 38.22 182 THR A O 1
ATOM 1417 N N . GLY A 1 183 ? -56.391 15.753 7.743 1.00 31.84 183 GLY A N 1
ATOM 1418 C CA . GLY A 1 183 ? -57.030 14.470 7.447 1.00 31.84 183 GLY A CA 1
ATOM 1419 C C . GLY A 1 183 ? -56.612 13.444 8.501 1.00 31.84 183 GLY A C 1
ATOM 1420 O O . GLY A 1 183 ? -55.421 13.227 8.703 1.00 31.84 183 GLY A O 1
ATOM 1421 N N . HIS A 1 184 ? -57.584 12.867 9.205 1.00 33.56 184 HIS A N 1
ATOM 1422 C CA . HIS A 1 184 ? -57.398 11.940 10.326 1.00 33.56 184 HIS A CA 1
ATOM 1423 C C . HIS A 1 184 ? -58.166 10.652 10.026 1.00 33.56 184 HIS A C 1
ATOM 1425 O O . HIS A 1 184 ? -59.321 10.714 9.612 1.00 33.56 184 HIS A O 1
ATOM 1431 N N . VAL A 1 185 ? -57.522 9.503 10.242 1.00 35.66 185 VAL A N 1
ATOM 1432 C CA . VAL A 1 185 ? -58.157 8.178 10.261 1.00 35.66 185 VAL A CA 1
ATOM 1433 C C . VAL A 1 185 ? -57.554 7.383 11.420 1.00 35.66 185 VAL A C 1
ATOM 1435 O O . VAL A 1 185 ? -56.352 7.466 11.669 1.00 35.66 185 VAL A O 1
ATOM 1438 N N . GLN A 1 186 ? -58.398 6.640 12.133 1.00 33.38 186 GLN A N 1
ATOM 1439 C CA . GLN A 1 186 ? -58.067 5.793 13.278 1.00 33.38 186 GLN A CA 1
ATOM 1440 C C . GLN A 1 186 ? -59.021 4.589 13.290 1.00 33.38 186 GLN A C 1
ATOM 1442 O O . GLN A 1 186 ? -60.213 4.790 13.082 1.00 33.38 186 GLN A O 1
ATOM 1447 N N . SER A 1 187 ? -58.472 3.394 13.537 1.00 32.38 187 SER A N 1
ATOM 1448 C CA . SER A 1 187 ? -59.090 2.173 14.105 1.00 32.38 187 SER A CA 1
ATOM 1449 C C . SER A 1 187 ? -57.940 1.162 14.305 1.00 32.38 187 SER A C 1
ATOM 1451 O O . SER A 1 187 ? -57.137 0.996 13.391 1.00 32.38 187 SER A O 1
ATOM 1453 N N . ASP A 1 188 ? -57.621 0.682 15.512 1.00 32.56 188 ASP A N 1
ATOM 1454 C CA . ASP A 1 188 ? -58.308 -0.345 16.333 1.00 32.56 188 ASP A CA 1
ATOM 1455 C C . ASP A 1 188 ? -58.019 -1.792 15.853 1.00 32.56 188 ASP A C 1
ATOM 1457 O O . ASP A 1 188 ? -58.232 -2.103 14.688 1.00 32.56 188 ASP A O 1
ATOM 1461 N N . GLN A 1 189 ? -57.270 -2.599 16.636 1.00 34.31 189 GLN A N 1
ATOM 1462 C CA . GLN A 1 189 ? -57.727 -3.682 17.561 1.00 34.31 189 GLN A CA 1
ATOM 1463 C C . GLN A 1 189 ? -58.373 -4.890 16.823 1.00 34.31 189 GLN A C 1
ATOM 1465 O O . GLN A 1 189 ? -59.091 -4.688 15.857 1.00 34.31 189 GLN A O 1
ATOM 1470 N N . VAL A 1 190 ? -58.180 -6.190 17.127 1.00 35.94 190 VAL A N 1
ATOM 1471 C CA . VAL A 1 190 ? -57.984 -7.031 18.350 1.00 35.94 190 VAL A CA 1
ATOM 1472 C C . VAL A 1 190 ? -57.103 -8.263 17.946 1.00 35.94 190 VAL A C 1
ATOM 1474 O O . VAL A 1 190 ? -57.024 -8.537 16.755 1.00 35.94 190 VAL A O 1
ATOM 1477 N N . GLY A 1 191 ? -56.418 -9.092 18.763 1.00 32.44 191 GLY A N 1
ATOM 1478 C CA . GLY A 1 191 ? -56.274 -9.294 20.224 1.00 32.44 191 GLY A CA 1
ATOM 1479 C C . GLY A 1 191 ? -55.343 -10.503 20.560 1.00 32.44 191 GLY A C 1
ATOM 1480 O O . GLY A 1 191 ? -54.584 -10.908 19.681 1.00 32.44 191 GLY A O 1
ATOM 1481 N N . PRO A 1 192 ? -55.348 -11.078 21.794 1.00 56.06 192 PRO A N 1
ATOM 1482 C CA . PRO A 1 192 ? -54.209 -11.873 22.310 1.00 56.06 192 PRO A CA 1
ATOM 1483 C C . PRO A 1 192 ? -54.477 -13.328 22.790 1.00 56.06 192 PRO A C 1
ATOM 1485 O O . PRO A 1 192 ? -55.536 -13.618 23.334 1.00 56.06 192 PRO A O 1
ATOM 1488 N N . PHE A 1 193 ? -53.445 -14.189 22.732 1.00 34.31 193 PHE A N 1
ATOM 1489 C CA . PHE A 1 193 ? -53.245 -15.464 23.474 1.00 34.31 193 PHE A CA 1
ATOM 1490 C C . PHE A 1 193 ? -51.707 -15.739 23.524 1.00 34.31 193 PHE A C 1
ATOM 1492 O O . PHE A 1 193 ? -51.033 -15.365 22.569 1.00 34.31 193 PHE A O 1
ATOM 1499 N N . ARG A 1 194 ? -50.993 -16.194 24.582 1.00 32.97 194 ARG A N 1
ATOM 1500 C CA . ARG A 1 194 ? -51.143 -17.289 25.588 1.00 32.97 194 ARG A CA 1
ATOM 1501 C C . ARG A 1 194 ? -51.189 -18.700 24.959 1.00 32.97 194 ARG A C 1
ATOM 1503 O O . ARG A 1 194 ? -51.927 -18.888 24.011 1.00 32.97 194 ARG A O 1
ATOM 1510 N N . SER A 1 195 ? -50.500 -19.741 25.444 1.00 33.41 195 SER A N 1
ATOM 1511 C CA . SER A 1 195 ? -49.592 -19.921 26.601 1.00 33.41 195 SER A CA 1
ATOM 1512 C C . SER A 1 195 ? -48.859 -21.283 26.464 1.00 33.41 195 SER A C 1
ATOM 1514 O O . SER A 1 195 ? -49.467 -22.181 25.896 1.00 33.41 195 SER A O 1
ATOM 1516 N N . GLU A 1 196 ? -47.679 -21.471 27.091 1.00 29.16 196 GLU A N 1
ATOM 1517 C CA . GLU A 1 196 ? -47.192 -22.781 27.638 1.00 29.16 196 GLU A CA 1
ATOM 1518 C C . GLU A 1 196 ? -46.895 -23.954 26.635 1.00 29.16 196 GLU A C 1
ATOM 1520 O O . GLU A 1 196 ? -47.292 -23.902 25.480 1.00 29.16 196 GLU A O 1
ATOM 1525 N N . SER A 1 197 ? -46.162 -25.051 26.935 1.00 32.91 197 SER A N 1
ATOM 1526 C CA . SER A 1 197 ? -45.256 -25.407 28.057 1.00 32.91 197 SER A CA 1
ATOM 1527 C C . SER A 1 197 ? -44.336 -26.626 27.760 1.00 32.91 197 SER A C 1
ATOM 1529 O O . SER A 1 197 ? -44.774 -27.586 27.136 1.00 32.91 197 SER A O 1
ATOM 1531 N N . SER A 1 198 ? -43.154 -26.645 28.401 1.00 33.72 198 SER A N 1
ATOM 1532 C CA . SER A 1 198 ? -42.462 -27.818 29.009 1.00 33.72 198 SER A CA 1
ATOM 1533 C C . SER A 1 198 ? -41.774 -28.955 28.204 1.00 33.72 198 SER A C 1
ATOM 1535 O O . SER A 1 198 ? -42.146 -29.314 27.096 1.00 33.72 198 SER A O 1
ATOM 1537 N N . ASN A 1 199 ? -40.846 -29.610 28.936 1.00 34.81 199 ASN A N 1
ATOM 1538 C CA . ASN A 1 199 ? -40.198 -30.934 28.772 1.00 34.81 199 ASN A CA 1
ATOM 1539 C C . ASN A 1 199 ? -39.031 -31.138 27.770 1.00 34.81 199 ASN A C 1
ATOM 1541 O O . ASN A 1 199 ? -39.040 -30.580 26.684 1.00 34.81 199 ASN A O 1
ATOM 1545 N N . SER A 1 200 ? -38.050 -32.035 28.022 1.00 34.38 200 SER A N 1
ATOM 1546 C CA . SER A 1 200 ? -37.419 -32.508 29.293 1.00 34.38 200 SER A CA 1
ATOM 1547 C C . SER A 1 200 ? -36.275 -33.519 29.035 1.00 34.38 200 SER A C 1
ATOM 1549 O O . SER A 1 200 ? -36.452 -34.440 28.246 1.00 34.38 200 SER A O 1
ATOM 1551 N N . GLY A 1 201 ? -35.181 -33.449 29.813 1.00 28.86 201 GLY A N 1
ATOM 1552 C CA . GLY A 1 201 ? -34.147 -34.506 29.928 1.00 28.86 20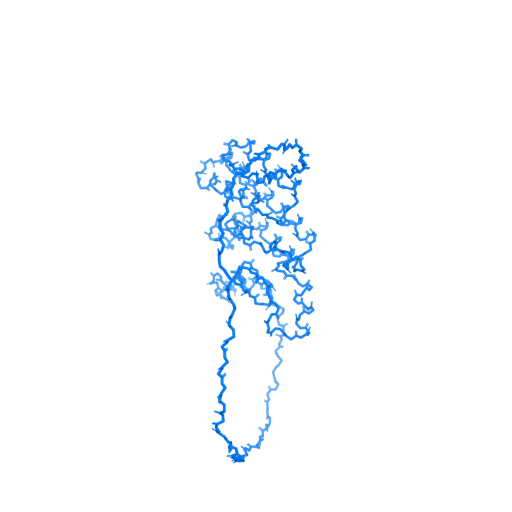1 GLY A CA 1
ATOM 1553 C C . GLY A 1 201 ? -33.131 -34.617 28.765 1.00 28.86 201 GLY A C 1
ATOM 1554 O O . GLY A 1 201 ? -33.350 -34.062 27.700 1.00 28.86 201 GLY A O 1
ATOM 1555 N N . ALA A 1 202 ? -31.982 -35.301 28.902 1.00 36.88 202 ALA A N 1
ATOM 1556 C CA . ALA A 1 202 ? -31.402 -35.928 30.097 1.00 36.88 202 ALA A CA 1
ATOM 1557 C C . ALA A 1 202 ? -29.849 -36.054 30.043 1.00 36.88 202 ALA A C 1
ATOM 1559 O O . ALA A 1 202 ? -29.285 -36.562 29.084 1.00 36.88 202 ALA A O 1
ATOM 1560 N N . ARG A 1 203 ? -29.193 -35.643 31.142 1.00 31.95 203 ARG A N 1
ATOM 1561 C CA . ARG A 1 203 ? -28.258 -36.427 31.991 1.00 31.95 203 ARG A CA 1
ATOM 1562 C C . ARG A 1 203 ? -27.079 -37.231 31.371 1.00 31.95 203 ARG A C 1
ATOM 1564 O O . ARG A 1 203 ? -27.212 -38.413 31.091 1.00 31.95 203 ARG A O 1
ATOM 1571 N N . ALA A 1 204 ? -25.899 -36.601 31.406 1.00 34.53 204 ALA A N 1
ATOM 1572 C CA . ALA A 1 204 ? -24.579 -37.074 31.892 1.00 34.53 204 ALA A CA 1
ATOM 1573 C C . ALA A 1 204 ? -24.087 -38.540 31.725 1.00 34.53 204 ALA A C 1
ATOM 1575 O O . ALA A 1 204 ? -24.657 -39.440 32.336 1.00 34.53 204 ALA A O 1
ATOM 1576 N N . THR A 1 205 ? -22.866 -38.691 31.174 1.00 34.91 205 THR A N 1
ATOM 1577 C CA . THR A 1 205 ? -21.658 -39.282 31.828 1.00 34.91 205 THR A CA 1
ATOM 1578 C C . THR A 1 205 ? -20.370 -38.948 31.042 1.00 34.91 205 THR A C 1
ATOM 1580 O O . THR A 1 205 ? -20.402 -38.797 29.826 1.00 34.91 205 THR A O 1
ATOM 1583 N N . GLY A 1 206 ? -19.225 -38.858 31.731 1.00 28.80 206 GLY A N 1
ATOM 1584 C CA . GLY A 1 206 ? -17.869 -39.027 31.159 1.00 28.80 206 GLY A CA 1
ATOM 1585 C C . GLY A 1 206 ? -17.158 -40.184 31.889 1.00 28.80 206 GLY A C 1
ATOM 1586 O O . GLY A 1 206 ? -17.869 -40.984 32.502 1.00 28.80 206 GLY A O 1
ATOM 1587 N N . PRO A 1 207 ? -15.810 -40.255 31.968 1.00 52.22 207 PRO A N 1
ATOM 1588 C CA . PRO A 1 207 ? -14.764 -39.511 31.243 1.00 52.22 207 PRO A CA 1
ATOM 1589 C C . PRO A 1 207 ? -13.714 -40.444 30.574 1.00 52.22 207 PRO A C 1
ATOM 1591 O O . PRO A 1 207 ? -13.679 -41.628 30.881 1.00 52.22 207 PRO A O 1
ATOM 1594 N N . HIS A 1 208 ? -12.802 -39.920 29.739 1.00 33.50 208 HIS A N 1
ATOM 1595 C CA . HIS A 1 208 ? -11.413 -40.421 29.571 1.00 33.50 208 HIS A CA 1
ATOM 1596 C C . HIS A 1 208 ? -10.619 -39.571 28.558 1.00 33.50 208 HIS A C 1
ATOM 1598 O O . HIS A 1 208 ? -11.207 -38.953 27.678 1.00 33.50 208 HIS A O 1
ATOM 1604 N N . GLY A 1 209 ? -9.280 -39.620 28.635 1.00 28.75 209 GLY A N 1
ATOM 1605 C CA . GLY A 1 209 ? -8.404 -39.273 27.506 1.00 28.75 209 GLY A CA 1
ATOM 1606 C C . GLY A 1 209 ? -7.733 -37.898 27.540 1.00 28.75 209 GLY A C 1
ATOM 1607 O O . GLY A 1 209 ? -7.852 -37.150 26.575 1.00 28.75 209 GLY A O 1
ATOM 1608 N N . ILE A 1 210 ? -6.956 -37.591 28.587 1.00 37.44 210 ILE A N 1
ATOM 1609 C CA . ILE A 1 210 ? -5.907 -36.567 28.449 1.00 37.44 210 ILE A CA 1
ATOM 1610 C C . ILE A 1 210 ? -4.886 -37.085 27.427 1.00 37.44 210 ILE A C 1
ATOM 1612 O O . ILE A 1 210 ? -4.347 -38.182 27.581 1.00 37.44 210 ILE A O 1
ATOM 1616 N N . LYS A 1 211 ? -4.628 -36.284 26.396 1.00 34.28 211 LYS A N 1
ATOM 1617 C CA . LYS A 1 211 ? -3.412 -36.329 25.586 1.00 34.28 211 LYS A CA 1
ATOM 1618 C C . LYS A 1 211 ? -2.894 -34.906 25.501 1.00 34.28 211 LYS A C 1
ATOM 1620 O O . LYS A 1 211 ? -3.674 -34.003 25.200 1.00 34.28 211 LYS A O 1
ATOM 1625 N N . ASP A 1 212 ? -1.610 -34.721 25.763 1.00 34.44 212 ASP A N 1
ATOM 1626 C CA . ASP A 1 212 ? -0.969 -33.416 25.688 1.00 34.44 212 ASP A CA 1
ATOM 1627 C C . ASP A 1 212 ? -1.002 -32.901 24.248 1.00 34.44 212 ASP A C 1
ATOM 1629 O O . ASP A 1 212 ? -0.248 -33.346 23.380 1.00 34.44 212 ASP A O 1
ATOM 1633 N N . VAL A 1 213 ? -1.897 -31.947 23.988 1.00 34.69 213 VAL A N 1
ATOM 1634 C CA . VAL A 1 213 ? -1.795 -31.097 22.806 1.00 34.69 213 VAL A CA 1
ATOM 1635 C C . VAL A 1 213 ? -0.654 -30.135 23.088 1.00 34.69 213 VAL A C 1
ATOM 1637 O O . VAL A 1 213 ? -0.844 -29.090 23.709 1.00 34.69 213 VAL A O 1
ATOM 1640 N N . VAL A 1 214 ? 0.547 -30.518 22.651 1.00 35.53 214 VAL A N 1
ATOM 1641 C CA . VAL A 1 214 ? 1.658 -29.580 22.507 1.00 35.53 214 VAL A CA 1
ATOM 1642 C C . VAL A 1 214 ? 1.150 -28.452 21.620 1.00 35.53 214 VAL A C 1
ATOM 1644 O O . VAL A 1 214 ? 0.868 -28.663 20.440 1.00 35.53 214 VAL A O 1
ATOM 1647 N N . VAL A 1 215 ? 0.997 -27.263 22.203 1.00 35.38 215 VAL A N 1
ATOM 1648 C CA . VAL A 1 215 ? 0.719 -26.046 21.446 1.00 35.38 215 VAL A CA 1
ATOM 1649 C C . VAL A 1 215 ? 2.001 -25.714 20.696 1.00 35.38 215 VAL A C 1
ATOM 1651 O O . VAL A 1 215 ? 2.863 -24.996 21.198 1.00 35.38 215 VAL A O 1
ATOM 1654 N N . HIS A 1 216 ? 2.149 -26.307 19.512 1.00 42.34 216 HIS A N 1
ATOM 1655 C CA . HIS A 1 216 ? 3.095 -25.815 18.529 1.00 42.34 216 HIS A CA 1
ATOM 1656 C C . HIS A 1 216 ? 2.693 -24.380 18.213 1.00 42.34 216 HIS A C 1
ATOM 1658 O O . HIS A 1 216 ? 1.591 -24.133 17.717 1.00 42.34 216 HIS A O 1
ATOM 1664 N N . ASP A 1 217 ? 3.581 -23.452 18.557 1.00 42.34 217 ASP A N 1
ATOM 1665 C CA . ASP A 1 217 ? 3.464 -22.063 18.150 1.00 42.34 217 ASP A CA 1
ATOM 1666 C C . ASP A 1 217 ? 3.374 -22.039 16.621 1.00 42.34 217 ASP A C 1
ATOM 1668 O O . ASP A 1 217 ? 4.210 -22.631 15.929 1.00 42.34 217 ASP A O 1
ATOM 1672 N N . ALA A 1 218 ? 2.280 -21.486 16.103 1.00 50.28 218 ALA A N 1
ATOM 1673 C CA . ALA A 1 218 ? 1.922 -21.636 14.701 1.00 50.28 218 ALA A CA 1
ATOM 1674 C C . ALA A 1 218 ? 2.782 -20.685 13.870 1.00 50.28 218 ALA A C 1
ATOM 1676 O O . ALA A 1 218 ? 2.402 -19.530 13.665 1.00 50.28 218 ALA A O 1
ATOM 1677 N N . ASP A 1 219 ? 3.938 -21.190 13.421 1.00 57.56 219 ASP A N 1
ATOM 1678 C CA . ASP A 1 219 ? 4.913 -20.473 12.597 1.00 57.56 219 ASP A CA 1
ATOM 1679 C C . ASP A 1 219 ? 4.179 -19.599 11.559 1.00 57.56 219 ASP A C 1
ATOM 1681 O O . ASP A 1 219 ? 3.389 -20.143 10.775 1.00 57.56 219 ASP A O 1
ATOM 1685 N N . PRO A 1 220 ? 4.395 -18.269 11.529 1.00 58.56 220 PRO A N 1
ATOM 1686 C CA . PRO A 1 220 ? 3.750 -17.376 10.571 1.00 58.56 220 PRO A CA 1
ATOM 1687 C C . PRO A 1 220 ? 3.863 -17.838 9.109 1.00 58.56 220 PRO A C 1
ATOM 1689 O O . PRO A 1 220 ? 2.946 -17.597 8.321 1.00 58.56 220 PRO A O 1
ATOM 1692 N N . PHE A 1 221 ? 4.937 -18.548 8.744 1.00 52.41 221 PHE A N 1
ATOM 1693 C CA . PHE A 1 221 ? 5.113 -19.118 7.409 1.00 52.41 221 PHE A CA 1
ATOM 1694 C C . PHE A 1 221 ? 4.190 -20.318 7.133 1.00 52.41 221 PHE A C 1
ATOM 1696 O O . PHE A 1 221 ? 3.799 -20.518 5.984 1.00 52.41 221 PHE A O 1
ATOM 1703 N N . SER A 1 222 ? 3.765 -21.076 8.151 1.00 58.12 222 SER A N 1
ATOM 1704 C CA . SER A 1 222 ? 2.880 -22.247 7.995 1.00 58.12 222 SER A CA 1
ATOM 1705 C C . SER A 1 222 ? 1.465 -21.876 7.529 1.00 58.12 222 SER A C 1
ATOM 1707 O O . SER A 1 222 ? 0.896 -22.541 6.661 1.00 58.12 222 SER A O 1
ATOM 1709 N N . MET A 1 223 ? 0.909 -20.768 8.038 1.00 59.06 223 MET A N 1
ATOM 1710 C CA . MET A 1 223 ? -0.393 -20.258 7.590 1.00 59.06 223 MET A CA 1
ATOM 1711 C C . MET A 1 223 ? -0.337 -19.791 6.131 1.00 59.06 223 MET A C 1
ATOM 1713 O O . MET A 1 223 ? -1.256 -20.078 5.366 1.00 59.06 223 MET A O 1
ATOM 1717 N N . ILE A 1 224 ? 0.768 -19.152 5.731 1.00 60.78 224 ILE A N 1
ATOM 1718 C CA . ILE A 1 224 ? 1.015 -18.723 4.348 1.00 60.78 224 ILE A CA 1
ATOM 1719 C C . ILE A 1 224 ? 1.168 -19.948 3.432 1.00 60.78 224 ILE A C 1
ATOM 1721 O O . ILE A 1 224 ? 0.472 -20.051 2.424 1.00 60.78 224 ILE A O 1
ATOM 1725 N N . ALA A 1 225 ? 2.018 -20.913 3.795 1.00 59.38 225 ALA A N 1
ATOM 1726 C CA . ALA A 1 225 ? 2.252 -22.135 3.020 1.00 59.38 225 ALA A CA 1
ATOM 1727 C C . ALA A 1 225 ? 0.945 -22.893 2.717 1.00 59.38 225 ALA A C 1
ATOM 1729 O O . ALA A 1 225 ? 0.715 -23.324 1.584 1.00 59.38 225 ALA A O 1
ATOM 1730 N N . ARG A 1 226 ? 0.048 -22.970 3.708 1.00 66.38 226 ARG A N 1
ATOM 1731 C CA . ARG A 1 226 ? -1.261 -23.619 3.581 1.00 66.38 226 ARG A CA 1
ATOM 1732 C C . ARG A 1 226 ? -2.244 -22.858 2.682 1.00 66.38 226 ARG A C 1
ATOM 1734 O O . ARG A 1 226 ? -3.063 -23.499 2.029 1.00 66.38 226 ARG A O 1
ATOM 1741 N N . GLU A 1 227 ? -2.165 -21.528 2.611 1.00 58.84 227 GLU A N 1
ATOM 1742 C CA . GLU A 1 227 ? -2.980 -20.713 1.691 1.00 58.84 227 GLU A CA 1
ATOM 1743 C C . GLU A 1 227 ? -2.486 -20.815 0.233 1.00 58.84 227 GLU A C 1
ATOM 1745 O O . GLU A 1 227 ? -3.294 -20.805 -0.695 1.00 58.84 227 GLU A O 1
ATOM 1750 N N . PHE A 1 228 ? -1.181 -21.028 0.021 1.00 59.19 228 PHE A N 1
ATOM 1751 C CA . PHE A 1 228 ? -0.584 -21.260 -1.304 1.00 59.19 228 PHE A CA 1
ATOM 1752 C C . PHE A 1 228 ? -0.554 -22.737 -1.752 1.00 59.19 228 PHE A C 1
ATOM 1754 O O . PHE A 1 228 ? -0.009 -23.045 -2.814 1.00 59.19 228 PHE A O 1
ATOM 1761 N N . GLY A 1 229 ? -1.180 -23.646 -0.996 1.00 47.22 229 GLY A N 1
ATOM 1762 C CA . GLY A 1 229 ? -1.362 -25.050 -1.386 1.00 47.22 229 GLY A CA 1
ATOM 1763 C C . GLY A 1 229 ? -0.120 -25.936 -1.234 1.00 47.22 229 GLY A C 1
ATOM 1764 O O . GLY A 1 229 ? 0.003 -26.931 -1.945 1.00 47.22 229 GLY A O 1
ATOM 1765 N N . VAL A 1 230 ? 0.800 -25.582 -0.334 1.00 53.47 230 VAL A N 1
ATOM 1766 C CA . VAL A 1 230 ? 1.960 -26.414 0.014 1.00 53.47 230 VAL A CA 1
ATOM 1767 C C . VAL A 1 230 ? 1.563 -27.380 1.134 1.00 53.47 230 VAL A C 1
ATOM 1769 O O . VAL A 1 230 ? 1.254 -26.950 2.245 1.00 53.47 230 VAL A O 1
ATOM 1772 N N . GLU A 1 231 ? 1.562 -28.684 0.852 1.00 52.16 231 GLU A N 1
ATOM 1773 C CA . GLU A 1 231 ? 1.377 -29.715 1.882 1.00 52.16 231 GLU A CA 1
ATOM 1774 C C . GLU A 1 231 ? 2.676 -29.959 2.668 1.00 52.16 231 GLU A C 1
ATOM 1776 O O . GLU A 1 231 ? 3.781 -29.889 2.132 1.00 52.16 231 GLU A O 1
ATOM 1781 N N . GLU A 1 232 ? 2.536 -30.274 3.956 1.00 53.34 232 GLU A N 1
ATOM 1782 C CA . GLU A 1 232 ? 3.621 -30.386 4.945 1.00 53.34 232 GLU A CA 1
ATOM 1783 C C . GLU A 1 232 ? 4.397 -31.722 4.836 1.00 53.34 232 GLU A C 1
ATOM 1785 O O . GLU A 1 232 ? 4.653 -32.409 5.822 1.00 53.34 232 GLU A O 1
ATOM 1790 N N . GLN A 1 233 ? 4.741 -32.137 3.611 1.00 50.06 233 GLN A N 1
ATOM 1791 C CA . GLN A 1 233 ? 5.400 -33.417 3.321 1.00 50.06 233 GLN A CA 1
ATOM 1792 C C . GLN A 1 233 ? 6.602 -33.288 2.375 1.00 50.06 233 GLN A C 1
ATOM 1794 O O . GLN A 1 233 ? 6.618 -33.875 1.295 1.00 50.06 233 GLN A O 1
ATOM 1799 N N . LEU A 1 234 ? 7.660 -32.600 2.820 1.00 44.00 234 LEU A N 1
ATOM 1800 C CA . LEU A 1 234 ? 9.019 -32.911 2.352 1.00 44.00 234 LEU A CA 1
ATOM 1801 C C . LEU A 1 234 ? 10.101 -32.554 3.388 1.00 44.00 234 LEU A C 1
ATOM 1803 O O . LEU A 1 234 ? 10.856 -31.599 3.228 1.00 44.00 234 LEU A O 1
ATOM 1807 N N . VAL A 1 235 ? 10.177 -33.349 4.462 1.00 41.91 235 VAL A N 1
ATOM 1808 C CA . VAL A 1 235 ? 11.299 -33.333 5.417 1.00 41.91 235 VAL A CA 1
ATOM 1809 C C . VAL A 1 235 ? 11.916 -34.732 5.496 1.00 41.91 235 VAL A C 1
ATOM 1811 O O . VAL A 1 235 ? 11.450 -35.577 6.261 1.00 41.91 235 VAL A O 1
ATOM 1814 N N . GLN A 1 236 ? 12.958 -34.955 4.691 1.00 34.22 236 GLN A N 1
ATOM 1815 C CA . GLN A 1 236 ? 13.990 -35.992 4.835 1.00 34.22 236 GLN A CA 1
ATOM 1816 C C . GLN A 1 236 ? 15.271 -35.527 4.136 1.00 34.22 236 GLN A C 1
ATOM 1818 O O . GLN A 1 236 ? 15.139 -34.916 3.053 1.00 34.22 236 GLN A O 1
#

Foldseek 3Di:
DCVLQVLQPADDDPLAGDNPPPDPVVVVVNLVCFRHHLVRLVVLLVLLVCLVPPLPPDSCVSLVSLLVCLLRPNQDPVSPSRDDPVRLVSSLVSLVSSLVSLVVVCVVPNDPVSVVSNLSSLQSQLVRNSDDPVSNVVSVVVCVVVVHPDPPPPCPPDDDDDDDDDDDDDDDDDDDDDDDDDDDDDDDDDDDDDDDDDDDDDDDDDDDDDDDPPPDPCPPVNVVCVVVPNDPPDDD

InterPro domains:
  IPR059443 Domain of unknown function DUF8399 [PF28440] (34-141)

Secondary structure (DSSP, 8-state):
-GGG-TT--SEEETTEEE-TT--HHHHHHHHHH-SS-HHHHHHHHHHHH-TT-TT-SSTTHHHHHHHHHHTT---SGGGGGGS-HHHHHHHHHHHHHHHHHHHHHHHHS--HHHHHHHHHHHHHHHS-TTS-HHHHHHHHHHHHTTT---------PPPP-----------------------------------------------------------HHHHHHHHTT--S----

Organism: Serpula lacrymans var. lacrymans (strain S7.3) (NCBI:txid936435)

Sequence (236 aa):
MRALFPSWKGSFDGSKPSLTGLSHEHVITTLNTGLITEGELSSLLHLIRSPESHFLKVPTLPFHSLVSILSKFPADIDSRVFWSTALRDVLFNLTHAAVQVLLSRMRENTNTEEVQLVYDLLRAGAECQVFTTQQMNVLSDLADSCSLPLSFSNTSSPNTNTHSLHTPDSATSITHFRRSSTGHVQSDQVGPFRSESSNSGARATGPHGIKDVVVHDADPFSMIAREFGVEEQLVQ

Radius of gyration: 30.17 Å; chains: 1; bounding box: 78×88×52 Å